Protein AF-A0A133SL65-F1 (afdb_monomer_lite)

Secondary structure (DSSP, 8-state):
------------TTSSTTSSS---------S--------SS-HHHHHHHHHHTT-SS------PPSSEEEEE-TTS-EEEEES-SSS-------HHHHHHHHHHHHHTTSSSEEEEEEEPPGGG--SHHHHHHHHHHHGGGT-EEEEEEE-SSEEEEEEE-HHHHHHHHTSHHHHHHHHTTT-TT--SHHHHHHHHHHHHHSSSS--TTHHHHTT--HHHHHHHHHTTT-S-SEESSSEESS-HHHHHHHHHHHHHHHHHHHHHHHTT--HHHHS--

Foldseek 3Di:
DDDDDDDDDDDDPPPPPPPPDDPDDDDDDDDDDDDDDDDDDDQLVVQVVCLQVCVDQANDEDDDDPAKAWDQDPVRFIFIDGPDPPDPDGPGDGVLNVCLQFVLCQLVVVWFKDKYKAFDHPPPDDCVVVQVVCCVQCVVLQWHWDFLDDDPTITIIMIGRQVVLVVQCPPPVNVVVCVVLPCVPPDGSVSVSNSQSVQSVDRDHRPLNVCSSRVHDPQQSVQCVVCVNPDFPDDASGGHDDDPVVVVVSRVVVVVSSVVSVVCVVVPNGSSNSRHD

Structure (mmCIF, N/CA/C/O backbone):
data_AF-A0A133SL65-F1
#
_entry.id   AF-A0A133SL65-F1
#
loop_
_atom_site.group_PDB
_atom_site.id
_atom_site.type_symbol
_atom_site.label_atom_id
_atom_site.label_alt_id
_atom_site.label_comp_id
_atom_site.label_asym_id
_atom_site.label_entity_id
_atom_site.label_seq_id
_atom_site.pdbx_PDB_ins_code
_atom_site.Cartn_x
_atom_site.Cartn_y
_atom_site.Cartn_z
_atom_site.occupancy
_atom_site.B_iso_or_equiv
_atom_site.auth_seq_id
_atom_site.auth_comp_id
_atom_site.auth_asym_id
_atom_site.auth_atom_id
_atom_site.pdbx_PDB_model_num
ATOM 1 N N . MET A 1 1 ? 50.718 -4.722 -1.594 1.00 29.16 1 MET A N 1
ATOM 2 C CA . MET A 1 1 ? 50.671 -3.453 -0.838 1.00 29.16 1 MET A CA 1
ATOM 3 C C . MET A 1 1 ? 50.690 -2.310 -1.853 1.00 29.16 1 MET A C 1
ATOM 5 O O . MET A 1 1 ? 51.620 -2.263 -2.638 1.00 29.16 1 MET A O 1
ATOM 9 N N . HIS A 1 2 ? 49.626 -1.498 -1.883 1.00 24.92 2 HIS A N 1
ATOM 10 C CA . HIS A 1 2 ? 49.447 -0.199 -2.567 1.00 24.92 2 HIS A CA 1
ATOM 11 C C . HIS A 1 2 ? 49.678 -0.017 -4.092 1.00 24.92 2 HIS A C 1
ATOM 13 O O . HIS A 1 2 ? 50.776 0.235 -4.563 1.00 24.92 2 HIS A O 1
ATOM 19 N N . ILE A 1 3 ? 48.554 -0.070 -4.824 1.00 23.12 3 ILE A N 1
ATOM 20 C CA . ILE A 1 3 ? 47.946 0.934 -5.736 1.00 23.12 3 ILE A CA 1
ATOM 21 C C . ILE A 1 3 ? 48.821 2.112 -6.227 1.00 23.12 3 ILE A C 1
ATOM 23 O O . ILE A 1 3 ? 49.185 2.966 -5.427 1.00 23.12 3 ILE A O 1
ATOM 27 N N . GLN A 1 4 ? 48.918 2.272 -7.557 1.00 25.14 4 GLN A N 1
ATOM 28 C CA . GLN A 1 4 ? 48.548 3.505 -8.285 1.00 25.14 4 GLN A CA 1
ATOM 29 C C . GLN A 1 4 ? 48.280 3.192 -9.771 1.00 25.14 4 GLN A C 1
ATOM 31 O O . GLN A 1 4 ? 49.170 2.764 -10.495 1.00 25.14 4 GLN A O 1
ATOM 36 N N . PHE A 1 5 ? 47.043 3.416 -10.225 1.00 24.22 5 PHE A N 1
ATOM 37 C CA . PHE A 1 5 ? 46.670 3.459 -11.642 1.00 24.22 5 PHE A CA 1
ATOM 38 C C . PHE A 1 5 ? 46.166 4.875 -11.941 1.00 24.22 5 PHE A C 1
ATOM 40 O O . PHE A 1 5 ? 45.130 5.289 -11.425 1.00 24.22 5 PHE A O 1
ATOM 47 N N . GLN A 1 6 ? 46.912 5.622 -12.757 1.00 27.47 6 GLN A N 1
ATOM 48 C CA . GLN A 1 6 ? 46.423 6.822 -13.432 1.00 27.47 6 GLN A CA 1
ATOM 49 C C . GLN A 1 6 ? 45.712 6.396 -14.721 1.00 27.47 6 GLN A C 1
ATOM 51 O O . GLN A 1 6 ? 46.267 5.635 -15.511 1.00 27.47 6 GLN A O 1
ATOM 56 N N . ALA A 1 7 ? 44.500 6.899 -14.952 1.00 29.23 7 ALA A N 1
ATOM 57 C CA . ALA A 1 7 ? 43.800 6.743 -16.221 1.00 29.23 7 ALA A CA 1
ATOM 58 C C . ALA A 1 7 ? 43.414 8.120 -16.777 1.00 29.23 7 ALA A C 1
ATOM 60 O O . ALA A 1 7 ? 42.496 8.774 -16.291 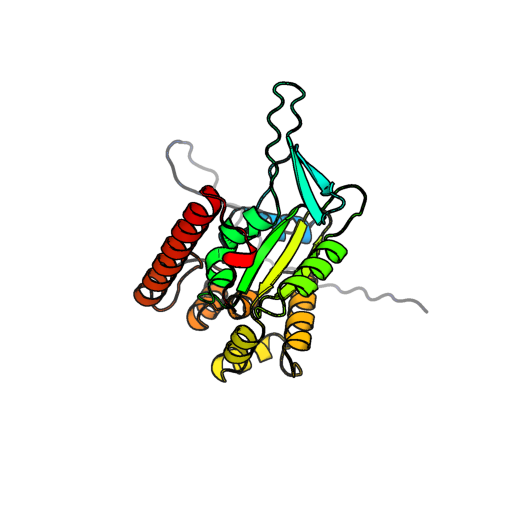1.00 29.23 7 ALA A O 1
ATOM 61 N N . ASN A 1 8 ? 44.132 8.522 -17.826 1.00 27.38 8 ASN A N 1
ATOM 62 C CA . ASN A 1 8 ? 43.742 9.544 -18.794 1.00 27.38 8 ASN A CA 1
ATOM 63 C C . ASN A 1 8 ? 42.551 9.059 -19.641 1.00 27.38 8 ASN A C 1
ATOM 65 O O . ASN A 1 8 ? 42.633 7.975 -20.217 1.00 27.38 8 ASN A O 1
ATOM 69 N N . ARG A 1 9 ? 41.522 9.900 -19.827 1.00 31.31 9 ARG A N 1
ATOM 70 C CA . ARG A 1 9 ? 40.675 9.990 -21.045 1.00 31.31 9 ARG A CA 1
ATOM 71 C C . ARG A 1 9 ? 40.180 11.441 -21.159 1.00 31.31 9 ARG A C 1
ATOM 73 O O . ARG A 1 9 ? 39.409 11.884 -20.322 1.00 31.31 9 ARG A O 1
ATOM 80 N N . VAL A 1 10 ? 40.832 12.284 -21.963 1.00 31.05 10 VAL A N 1
ATOM 81 C CA . VAL A 1 10 ? 40.472 12.654 -23.353 1.00 31.05 10 VAL A CA 1
ATOM 82 C C . VAL A 1 10 ? 39.004 13.085 -23.488 1.00 31.05 10 VAL A C 1
ATOM 84 O O . VAL A 1 10 ? 38.116 12.255 -23.658 1.00 31.05 10 VAL A O 1
ATOM 87 N N . ILE A 1 11 ? 38.781 14.401 -23.430 1.00 35.31 11 ILE A N 1
ATOM 88 C CA . ILE A 1 11 ? 37.536 15.085 -23.806 1.00 35.31 11 ILE A CA 1
ATOM 89 C C . ILE A 1 11 ? 37.695 15.528 -25.266 1.00 35.31 11 ILE A C 1
ATOM 91 O O . ILE A 1 11 ? 38.709 16.131 -25.615 1.00 35.31 11 ILE A O 1
ATOM 95 N N . THR A 1 12 ? 36.735 15.200 -26.131 1.00 36.06 12 THR A N 1
ATOM 96 C CA . THR A 1 12 ? 36.748 15.576 -27.553 1.00 36.06 12 THR A CA 1
ATOM 97 C C . THR A 1 12 ? 36.095 16.950 -27.803 1.00 36.06 12 THR A C 1
ATOM 99 O O . THR A 1 12 ? 35.179 17.330 -27.073 1.00 36.06 12 THR A O 1
ATOM 102 N N . PRO A 1 13 ? 36.498 17.695 -28.857 1.00 32.78 13 PRO A N 1
ATOM 103 C CA . PRO A 1 13 ? 36.181 19.124 -29.045 1.00 32.78 13 PRO A CA 1
ATOM 104 C C . PRO A 1 13 ? 34.757 19.447 -29.543 1.00 32.78 13 PRO A C 1
ATOM 106 O O . PRO A 1 13 ? 34.503 20.544 -30.027 1.00 32.78 13 PRO A O 1
ATOM 109 N N . ALA A 1 14 ? 33.805 18.515 -29.451 1.00 34.38 14 ALA A N 1
ATOM 110 C CA . ALA A 1 14 ? 32.436 18.718 -29.944 1.00 34.38 14 ALA A CA 1
ATOM 111 C C . ALA A 1 14 ? 31.488 19.360 -28.907 1.00 34.38 14 ALA A C 1
ATOM 113 O O . ALA A 1 14 ? 30.325 19.614 -29.213 1.00 34.38 14 ALA A O 1
ATOM 114 N N . ALA A 1 15 ? 31.967 19.627 -27.686 1.00 35.16 15 ALA A N 1
ATOM 115 C CA . ALA A 1 15 ? 31.155 20.153 -26.585 1.00 35.16 15 ALA A CA 1
ATOM 116 C C . ALA A 1 15 ? 31.262 21.680 -26.376 1.00 35.16 15 ALA A C 1
ATOM 118 O O . ALA A 1 15 ? 30.493 22.232 -25.592 1.00 35.16 15 ALA A O 1
ATOM 119 N N . GLU A 1 16 ? 32.160 22.385 -27.076 1.00 33.94 16 GLU A N 1
ATOM 120 C CA . GLU A 1 16 ? 32.382 23.830 -26.860 1.00 33.94 16 GLU A CA 1
ATOM 121 C C . GLU A 1 16 ? 31.556 24.755 -27.773 1.00 33.94 16 GLU A C 1
ATOM 123 O O . GLU A 1 16 ? 31.425 25.945 -27.486 1.00 33.94 16 GLU A O 1
ATOM 128 N N . THR A 1 17 ? 30.913 24.242 -28.826 1.00 31.42 17 THR A N 1
ATOM 129 C CA . THR A 1 17 ? 30.270 25.108 -29.837 1.00 31.42 17 THR A CA 1
ATOM 130 C C . THR A 1 17 ? 28.787 25.416 -29.575 1.00 31.42 17 THR A C 1
ATOM 132 O O . THR A 1 17 ? 28.212 26.244 -30.272 1.00 31.42 17 THR A O 1
ATOM 135 N N . MET A 1 18 ? 28.144 24.836 -28.552 1.00 29.52 18 MET A N 1
ATOM 136 C CA . MET A 1 18 ? 26.721 25.112 -28.249 1.00 29.52 18 MET A CA 1
ATOM 137 C C . MET A 1 18 ? 26.467 26.161 -27.151 1.00 29.52 18 MET A C 1
ATOM 139 O O . MET A 1 18 ? 25.313 26.443 -26.846 1.00 29.52 18 MET A O 1
ATOM 143 N N . ILE A 1 19 ? 27.505 26.778 -26.572 1.00 32.47 19 ILE A N 1
ATOM 144 C CA . ILE A 1 19 ? 27.344 27.721 -25.440 1.00 32.47 19 ILE A CA 1
ATOM 145 C C . ILE A 1 19 ? 27.455 29.208 -25.857 1.00 32.47 19 ILE A C 1
ATOM 147 O O . ILE A 1 19 ? 27.218 30.096 -25.045 1.00 32.47 19 ILE A O 1
ATOM 151 N N . ARG A 1 20 ? 27.738 29.538 -27.127 1.00 29.09 20 ARG A N 1
ATOM 152 C CA . ARG A 1 20 ? 28.043 30.929 -27.545 1.00 29.09 20 ARG A CA 1
ATOM 153 C C . ARG A 1 20 ? 27.012 31.664 -28.409 1.00 29.09 20 ARG A C 1
ATOM 155 O O . ARG A 1 20 ? 27.343 32.699 -28.977 1.00 29.09 20 ARG A O 1
ATOM 162 N N . SER A 1 21 ? 25.756 31.233 -28.469 1.00 30.50 21 SER A N 1
ATOM 163 C CA . SER A 1 21 ? 24.741 31.967 -29.243 1.00 30.50 21 SER A CA 1
ATOM 164 C C . SER A 1 21 ? 23.362 31.977 -28.587 1.00 30.50 21 SER A C 1
ATOM 166 O O . SER A 1 21 ? 22.452 31.308 -29.062 1.00 30.50 21 SER A O 1
ATOM 168 N N . ALA A 1 22 ? 23.201 32.747 -27.507 1.00 26.84 22 ALA A N 1
ATOM 169 C CA . ALA A 1 22 ? 21.897 33.265 -27.075 1.00 26.84 22 ALA A CA 1
ATOM 170 C C . ALA A 1 22 ? 22.063 34.398 -26.043 1.00 26.84 22 ALA A C 1
ATOM 172 O O . ALA A 1 22 ? 21.714 34.264 -24.875 1.00 26.84 22 ALA A O 1
ATOM 173 N N . SER A 1 23 ? 22.610 35.531 -26.478 1.00 28.17 23 SER A N 1
ATOM 174 C CA . SER A 1 23 ? 22.518 36.804 -25.760 1.00 28.17 23 SER A CA 1
ATOM 175 C C . SER A 1 23 ? 21.990 37.864 -26.722 1.00 28.17 23 SER A C 1
ATOM 177 O O . SER A 1 23 ? 22.777 38.543 -27.373 1.00 28.17 23 SER A O 1
ATOM 179 N N . ALA A 1 24 ? 20.666 37.962 -26.853 1.00 26.62 24 ALA A N 1
ATOM 180 C CA . ALA A 1 24 ? 19.968 39.153 -27.334 1.00 26.62 24 ALA A CA 1
ATOM 181 C C . ALA A 1 24 ? 18.453 39.015 -27.097 1.00 26.62 24 ALA A C 1
ATOM 183 O O . ALA A 1 24 ? 17.882 37.967 -27.377 1.00 26.62 24 ALA A O 1
ATOM 184 N N . PHE A 1 25 ? 17.845 40.123 -26.667 1.00 26.61 25 PHE A N 1
ATOM 185 C CA . PHE A 1 25 ? 16.413 40.430 -26.521 1.00 26.61 25 PHE A CA 1
ATOM 186 C C . PHE A 1 25 ? 15.770 40.289 -25.130 1.00 26.61 25 PHE A C 1
ATOM 188 O O . PHE A 1 25 ? 15.305 39.239 -24.695 1.00 26.61 25 PHE A O 1
ATOM 195 N N . HIS A 1 26 ? 15.688 41.455 -24.477 1.00 28.30 26 HIS A N 1
ATOM 196 C CA . HIS A 1 26 ? 14.708 41.815 -23.458 1.00 28.30 26 HIS A CA 1
ATOM 197 C C . HIS A 1 26 ? 13.280 41.779 -24.022 1.00 28.30 26 HIS A C 1
ATOM 199 O O . HIS A 1 26 ? 13.015 42.405 -25.046 1.00 28.30 26 HIS A O 1
ATOM 205 N N . ASN A 1 27 ? 12.373 41.103 -23.313 1.00 26.52 27 ASN A N 1
ATOM 206 C CA . ASN A 1 27 ? 11.078 41.623 -22.845 1.00 26.52 27 ASN A CA 1
ATOM 207 C C . ASN A 1 27 ? 10.310 40.493 -22.131 1.00 26.52 27 ASN A C 1
ATOM 209 O O . ASN A 1 27 ? 10.026 39.451 -22.711 1.00 26.52 27 ASN A O 1
ATOM 213 N N . THR A 1 28 ? 9.973 40.703 -20.861 1.00 27.20 28 THR A N 1
ATOM 214 C CA . THR A 1 28 ? 8.927 39.969 -20.121 1.00 27.20 28 THR A CA 1
ATOM 215 C C . THR A 1 28 ? 7.668 40.858 -20.051 1.00 27.20 28 THR A C 1
ATOM 217 O O . THR A 1 28 ? 7.793 42.048 -20.349 1.00 27.20 28 THR A O 1
ATOM 220 N N . PRO A 1 29 ? 6.470 40.379 -19.638 1.00 36.59 29 PRO A N 1
ATOM 221 C CA . PRO A 1 29 ? 6.147 39.062 -19.077 1.00 36.59 29 PRO A CA 1
ATOM 222 C C . PRO A 1 29 ? 4.876 38.400 -19.661 1.00 36.59 29 PRO A C 1
ATOM 224 O O . PRO A 1 29 ? 3.864 39.046 -19.902 1.00 36.59 29 PRO A O 1
ATOM 227 N N . SER A 1 30 ? 4.857 37.073 -19.771 1.00 23.11 30 SER A N 1
ATOM 228 C CA . SER A 1 30 ? 3.699 36.261 -19.359 1.00 23.11 30 SER A CA 1
ATOM 229 C C . SER A 1 30 ? 4.059 34.779 -19.413 1.00 23.11 30 SER A C 1
ATOM 231 O O . SER A 1 30 ? 4.788 34.334 -20.291 1.00 23.11 30 SER A O 1
ATOM 233 N N . SER A 1 31 ? 3.597 34.066 -18.387 1.00 34.34 31 SER A N 1
ATOM 234 C CA . SER A 1 31 ? 3.417 32.621 -18.260 1.00 34.34 31 SER A CA 1
ATOM 235 C C . SER A 1 31 ? 4.013 31.755 -19.369 1.00 34.34 31 SER A C 1
ATOM 237 O O . SER A 1 31 ? 3.472 31.731 -20.466 1.00 34.34 31 SER A O 1
ATOM 239 N N . THR A 1 32 ? 5.065 31.000 -19.039 1.00 25.92 32 THR A N 1
ATOM 240 C CA . THR A 1 32 ? 5.410 29.632 -19.493 1.00 25.92 32 THR A CA 1
ATOM 241 C C . THR A 1 32 ? 6.923 29.474 -19.367 1.00 25.92 32 THR A C 1
ATOM 243 O O . THR A 1 32 ? 7.658 30.238 -19.982 1.00 25.92 32 THR A O 1
ATOM 246 N N . SER A 1 33 ? 7.372 28.496 -18.572 1.00 23.19 33 SER A N 1
ATOM 247 C CA . SER A 1 33 ? 8.611 27.700 -18.722 1.00 23.19 33 SER A CA 1
ATOM 248 C C . SER A 1 33 ? 9.098 27.244 -17.348 1.00 23.19 33 SER A C 1
ATOM 250 O O . SER A 1 33 ? 9.866 27.921 -16.673 1.00 23.19 33 SER A O 1
ATOM 252 N N . ILE A 1 34 ? 8.632 26.070 -16.924 1.00 25.70 34 ILE A N 1
ATOM 253 C CA . ILE A 1 34 ? 9.265 25.305 -15.849 1.00 25.70 34 ILE A CA 1
ATOM 254 C C . ILE A 1 34 ? 10.537 24.705 -16.457 1.00 25.70 34 ILE A C 1
ATOM 256 O O . ILE A 1 34 ? 10.451 23.794 -17.279 1.00 25.70 34 ILE A O 1
ATOM 260 N N . LEU A 1 35 ? 11.704 25.238 -16.089 1.00 21.09 35 LEU A N 1
ATOM 261 C CA . LEU A 1 35 ? 13.007 24.701 -16.474 1.00 21.09 35 LEU A CA 1
ATOM 262 C C . LEU A 1 35 ? 13.910 24.527 -15.235 1.00 21.09 35 LEU A C 1
ATOM 264 O O . LEU A 1 35 ? 14.178 25.480 -14.514 1.00 21.09 35 LEU A O 1
ATOM 268 N N . PHE A 1 36 ? 14.420 23.297 -15.114 1.00 22.09 36 PHE A N 1
ATOM 269 C CA . PHE A 1 36 ? 15.654 22.821 -14.464 1.00 22.09 36 PHE A CA 1
ATOM 270 C C . PHE A 1 36 ? 15.838 22.740 -12.940 1.00 22.09 36 PHE A C 1
ATOM 272 O O . PHE A 1 36 ? 15.433 23.611 -12.184 1.00 22.09 36 PHE A O 1
ATOM 279 N N . TYR A 1 37 ? 16.618 21.686 -12.613 1.00 20.66 37 TYR A N 1
ATOM 280 C CA . TYR A 1 37 ? 17.504 21.408 -11.464 1.00 20.66 37 TYR A CA 1
ATOM 281 C C . TYR A 1 37 ? 17.058 20.237 -10.543 1.00 20.66 37 TYR A C 1
ATOM 283 O O . TYR A 1 37 ? 15.876 20.083 -10.271 1.00 20.66 37 TYR A O 1
ATOM 291 N N . TYR A 1 38 ? 17.894 19.294 -10.064 1.00 23.52 38 TYR A N 1
ATOM 292 C CA . TYR A 1 38 ? 19.352 19.234 -9.851 1.00 23.52 38 TYR A CA 1
ATOM 293 C C . TYR A 1 38 ? 19.963 17.825 -10.061 1.00 23.52 38 TYR A C 1
ATOM 295 O O . TYR A 1 38 ? 19.305 16.793 -9.908 1.00 23.52 38 TYR A O 1
ATOM 303 N N . THR A 1 39 ? 21.275 17.835 -10.326 1.00 23.00 39 THR A N 1
ATOM 304 C CA . THR A 1 39 ? 22.252 16.736 -10.266 1.00 23.00 39 THR A CA 1
ATOM 305 C C . THR A 1 39 ? 22.942 16.731 -8.887 1.00 23.00 39 THR A C 1
ATOM 307 O O . THR A 1 39 ? 23.439 17.765 -8.468 1.00 23.00 39 THR A O 1
ATOM 310 N N . ILE A 1 40 ? 22.991 15.554 -8.241 1.00 30.31 40 ILE A N 1
ATOM 311 C CA . ILE A 1 40 ? 23.961 15.033 -7.238 1.00 30.31 40 ILE A CA 1
ATOM 312 C C . ILE A 1 40 ? 24.345 15.945 -6.042 1.00 30.31 40 ILE A C 1
ATOM 314 O O . ILE A 1 40 ? 25.292 16.710 -6.135 1.00 30.31 40 ILE A O 1
ATOM 318 N N . PHE A 1 41 ? 23.705 15.743 -4.877 1.00 23.30 41 PHE A N 1
ATOM 319 C CA . PHE A 1 41 ? 24.278 15.257 -3.593 1.00 23.30 41 PHE A CA 1
ATOM 320 C C . PHE A 1 41 ? 23.164 15.243 -2.515 1.00 23.30 41 PHE A C 1
ATOM 322 O O . PHE A 1 41 ? 22.484 16.241 -2.320 1.00 23.30 41 PHE A O 1
ATOM 329 N N . GLY A 1 42 ? 22.967 14.108 -1.820 1.00 30.64 42 GLY A N 1
ATOM 330 C CA . GLY A 1 42 ? 21.937 13.930 -0.768 1.00 30.64 42 GLY A CA 1
ATOM 331 C C . GLY A 1 42 ? 20.712 13.077 -1.161 1.00 30.64 42 GLY A C 1
ATOM 332 O O . GLY A 1 42 ? 19.574 13.428 -0.854 1.00 30.64 42 GLY A O 1
ATOM 333 N N . LYS A 1 43 ? 20.929 11.952 -1.861 1.00 39.81 43 LYS A N 1
ATOM 334 C CA . LYS A 1 43 ? 19.913 11.231 -2.659 1.00 39.81 43 LYS A CA 1
ATOM 335 C C . LYS A 1 43 ? 18.733 10.601 -1.897 1.00 39.81 43 LYS A C 1
ATOM 337 O O . LYS A 1 43 ? 17.675 10.446 -2.499 1.00 39.81 43 LYS A O 1
ATOM 342 N N . SER A 1 44 ? 18.848 10.248 -0.615 1.00 44.09 44 SER A N 1
ATOM 343 C CA . SER A 1 44 ? 17.730 9.617 0.119 1.00 44.09 44 SER A CA 1
ATOM 344 C C . SER A 1 44 ? 16.644 10.618 0.536 1.00 44.09 44 SER A C 1
ATOM 346 O O . SER A 1 44 ? 15.458 10.293 0.498 1.00 44.09 44 SER A O 1
ATOM 348 N N . ARG A 1 45 ? 17.035 11.854 0.872 1.00 40.53 45 ARG A N 1
ATOM 349 C CA . ARG A 1 45 ? 16.139 12.928 1.329 1.00 40.53 45 ARG A CA 1
ATOM 350 C C . ARG A 1 45 ? 15.266 13.466 0.189 1.00 40.53 45 ARG A C 1
ATOM 352 O O . ARG A 1 45 ? 14.048 13.391 0.283 1.00 40.53 45 ARG A O 1
ATOM 359 N N . GLU A 1 46 ? 15.867 13.882 -0.928 1.00 44.59 46 GLU A N 1
ATOM 360 C CA . GLU A 1 46 ? 15.117 14.388 -2.095 1.00 44.59 46 GLU A CA 1
ATOM 361 C C . GLU A 1 46 ? 14.228 13.322 -2.762 1.00 44.59 46 GLU A C 1
ATOM 363 O O . GLU A 1 46 ? 13.161 13.637 -3.288 1.00 44.59 46 GLU A O 1
ATOM 368 N N . ARG A 1 47 ? 14.640 12.044 -2.743 1.00 54.09 47 ARG A N 1
ATOM 369 C CA . ARG A 1 47 ? 13.861 10.918 -3.299 1.00 54.09 47 ARG A CA 1
ATOM 370 C C . ARG A 1 47 ? 12.531 10.739 -2.574 1.00 54.09 47 ARG A C 1
ATOM 372 O O . ARG A 1 47 ? 11.510 10.508 -3.221 1.00 54.09 47 ARG A O 1
ATOM 379 N N . PHE A 1 48 ? 12.553 10.839 -1.248 1.00 47.94 48 PHE A N 1
ATOM 380 C CA . PHE A 1 48 ? 11.353 10.740 -0.423 1.00 47.94 48 PHE A CA 1
ATOM 381 C C . PHE A 1 48 ? 10.523 12.022 -0.457 1.00 47.94 48 PHE A C 1
ATOM 383 O O . PHE A 1 48 ? 9.300 11.931 -0.542 1.00 47.94 48 PHE A O 1
ATOM 390 N N . ASP A 1 49 ? 11.160 13.193 -0.490 1.00 43.91 49 ASP A N 1
ATOM 391 C CA . ASP A 1 49 ? 10.455 14.474 -0.602 1.00 43.91 49 ASP A CA 1
ATOM 392 C C . ASP A 1 49 ? 9.686 14.566 -1.949 1.00 43.91 49 ASP A C 1
ATOM 394 O O . ASP A 1 49 ? 8.503 14.900 -1.955 1.00 43.91 49 ASP A O 1
ATOM 398 N N . LYS A 1 50 ? 10.241 14.067 -3.069 1.00 45.84 50 LYS A N 1
ATOM 399 C CA . LYS A 1 50 ? 9.510 13.928 -4.357 1.00 45.84 50 LYS A CA 1
ATOM 400 C C . LYS A 1 50 ? 8.341 12.931 -4.330 1.00 45.84 50 LYS A C 1
ATOM 402 O O . LYS A 1 50 ? 7.391 13.080 -5.105 1.00 45.84 50 LYS A O 1
ATOM 407 N N . LEU A 1 51 ? 8.395 11.907 -3.469 1.00 46.66 51 LEU A N 1
ATOM 408 C CA . LEU A 1 51 ? 7.265 10.997 -3.214 1.00 46.66 51 LEU A CA 1
ATOM 409 C C . LEU A 1 51 ? 6.073 11.758 -2.639 1.00 46.66 51 LEU A C 1
ATOM 411 O O . LEU A 1 51 ? 4.919 11.505 -2.972 1.00 46.66 51 LEU A O 1
ATOM 415 N N . CYS A 1 52 ? 6.410 12.689 -1.762 1.00 38.00 52 CYS A N 1
ATOM 416 C CA . CYS A 1 52 ? 5.502 13.436 -0.935 1.00 38.00 52 CYS A CA 1
ATOM 417 C C . CYS A 1 52 ? 4.943 14.687 -1.640 1.00 38.00 52 CYS A C 1
ATOM 419 O O . CYS A 1 52 ? 3.800 15.062 -1.408 1.00 38.00 52 CYS A O 1
ATOM 421 N N . GLU A 1 53 ? 5.703 15.272 -2.570 1.00 35.81 53 GLU A N 1
ATOM 422 C CA . GLU A 1 53 ? 5.290 16.392 -3.434 1.00 35.81 53 GLU A CA 1
ATOM 423 C C . GLU A 1 53 ? 4.426 15.956 -4.641 1.00 35.81 53 GLU A C 1
ATOM 425 O O . GLU A 1 53 ? 4.116 16.751 -5.528 1.00 35.81 53 GLU A O 1
ATOM 430 N N . GLY A 1 54 ? 4.020 14.681 -4.718 1.00 36.44 54 GLY A N 1
ATOM 431 C CA . GLY A 1 54 ? 3.111 14.185 -5.761 1.00 36.44 54 GLY A CA 1
ATOM 432 C C . GLY A 1 54 ? 3.738 14.036 -7.156 1.00 36.44 54 GLY A C 1
ATOM 433 O O . GLY A 1 54 ? 3.011 13.883 -8.146 1.00 36.44 54 GLY A O 1
ATOM 434 N N . VAL A 1 55 ? 5.073 14.052 -7.239 1.00 33.19 55 VAL A N 1
ATOM 435 C CA . VAL A 1 55 ? 5.859 13.888 -8.479 1.00 33.19 55 VAL A CA 1
ATOM 436 C C . VAL A 1 55 ? 6.034 12.397 -8.846 1.00 33.19 55 VAL A C 1
ATOM 438 O O . VAL A 1 55 ? 6.348 12.053 -9.988 1.00 33.19 55 VAL A O 1
ATOM 441 N N . HIS A 1 56 ? 5.745 11.487 -7.910 1.00 48.59 56 HIS A N 1
ATOM 442 C CA . HIS A 1 56 ? 5.916 10.033 -8.030 1.00 48.59 56 HIS A CA 1
ATOM 443 C C . HIS A 1 56 ? 4.607 9.291 -8.425 1.00 48.59 56 HIS A C 1
ATOM 445 O O . HIS A 1 56 ? 3.520 9.849 -8.277 1.00 48.59 56 HIS A O 1
ATOM 451 N N . PRO A 1 57 ? 4.642 8.029 -8.914 1.00 41.28 57 PRO A N 1
ATOM 452 C CA . PRO A 1 57 ? 3.466 7.221 -9.293 1.00 41.28 57 PRO A CA 1
ATOM 453 C C . PRO A 1 57 ? 2.471 6.959 -8.157 1.00 41.28 57 PRO A C 1
ATOM 455 O O . PRO A 1 57 ? 1.364 6.491 -8.412 1.00 41.28 57 PRO A O 1
ATOM 458 N N . PHE A 1 58 ? 2.854 7.274 -6.919 1.00 49.25 58 PHE A N 1
ATOM 459 C CA . PHE A 1 58 ? 2.033 7.180 -5.719 1.00 49.25 58 PHE A CA 1
ATOM 460 C C . PHE A 1 58 ? 1.715 8.605 -5.277 1.00 49.25 58 PHE A C 1
ATOM 462 O O . PHE A 1 58 ? 2.562 9.268 -4.690 1.00 49.25 58 PHE A O 1
ATOM 469 N N . ARG A 1 59 ? 0.523 9.115 -5.603 1.00 43.06 59 ARG A N 1
ATOM 470 C CA . ARG A 1 59 ? 0.180 10.521 -5.317 1.00 43.06 59 ARG A CA 1
ATOM 471 C C . ARG A 1 59 ? -0.360 10.770 -3.905 1.00 43.06 59 ARG A C 1
ATOM 473 O O . ARG A 1 59 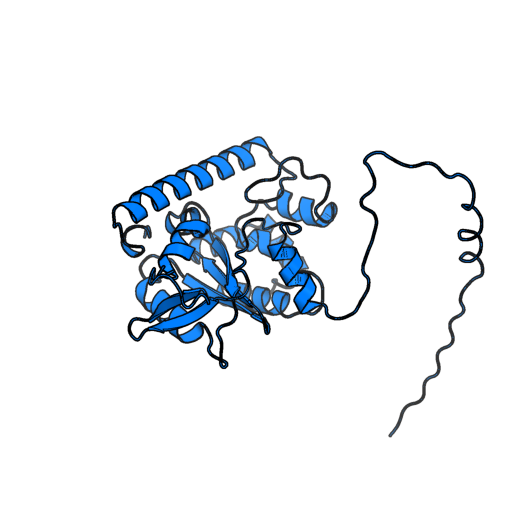? -0.521 11.919 -3.522 1.00 43.06 59 ARG A O 1
ATOM 480 N N . LYS A 1 60 ? -0.645 9.717 -3.132 1.00 41.00 60 LYS A N 1
ATOM 481 C CA . LYS A 1 60 ? -1.200 9.802 -1.769 1.00 41.00 60 LYS A CA 1
ATOM 482 C C . LYS A 1 60 ? -0.187 9.320 -0.738 1.00 41.00 60 LYS A C 1
ATOM 484 O O . LYS A 1 60 ? -0.360 8.281 -0.107 1.00 41.00 60 LYS A O 1
ATOM 489 N N . VAL A 1 61 ? 0.892 10.075 -0.597 1.00 39.12 61 VAL A N 1
ATOM 490 C CA . VAL A 1 61 ? 1.918 9.852 0.420 1.00 39.12 61 VAL A CA 1
ATOM 491 C C . VAL A 1 61 ? 1.725 10.905 1.500 1.00 39.12 61 VAL A C 1
ATOM 493 O O . VAL A 1 61 ? 1.645 12.089 1.190 1.00 39.12 61 VAL A O 1
ATOM 496 N N . TYR A 1 62 ? 1.598 10.473 2.755 1.00 42.09 62 TYR A N 1
ATOM 497 C CA . TYR A 1 62 ? 1.425 11.397 3.871 1.00 42.09 62 TYR A CA 1
ATOM 498 C C . TYR A 1 62 ? 2.648 12.301 4.041 1.00 42.09 62 TYR A C 1
ATOM 500 O O . TYR A 1 62 ? 3.795 11.852 4.008 1.00 42.09 62 TYR A O 1
ATOM 508 N N . LEU A 1 63 ? 2.369 13.574 4.307 1.00 37.06 63 LEU A N 1
ATOM 509 C CA . LEU A 1 63 ? 3.307 14.510 4.898 1.00 37.06 63 LEU A CA 1
ATOM 510 C C . LEU A 1 63 ? 2.678 15.082 6.155 1.00 37.06 63 LEU A C 1
ATOM 512 O O . LEU A 1 63 ? 1.618 15.696 6.093 1.00 37.06 63 LEU A O 1
ATOM 516 N N . PHE A 1 64 ? 3.354 14.906 7.283 1.00 42.31 64 PHE A N 1
ATOM 517 C CA . PHE A 1 64 ? 3.116 15.753 8.442 1.00 42.31 64 PHE A CA 1
ATOM 518 C C . PHE A 1 64 ? 3.916 17.046 8.239 1.00 42.31 64 PHE A C 1
ATOM 520 O O . PHE A 1 64 ? 5.106 16.994 7.908 1.00 42.31 64 PHE A O 1
ATOM 527 N N . GLU A 1 65 ? 3.252 18.193 8.383 1.00 35.12 65 GLU A N 1
ATOM 528 C CA . GLU A 1 65 ? 3.904 19.506 8.445 1.00 35.12 65 GLU A CA 1
ATOM 529 C C . GLU A 1 65 ? 4.833 19.594 9.671 1.00 35.12 65 GLU A C 1
ATOM 531 O O . GLU A 1 65 ? 4.697 18.834 10.629 1.00 35.12 65 GLU A O 1
ATOM 536 N N . ASN A 1 66 ? 5.790 20.525 9.661 1.00 35.56 66 ASN A N 1
ATOM 537 C CA . ASN A 1 66 ? 6.707 20.713 10.791 1.00 35.56 66 ASN A CA 1
ATOM 538 C C . ASN A 1 66 ? 5.981 21.343 12.000 1.00 35.56 66 ASN A C 1
ATOM 540 O O . ASN A 1 66 ? 5.137 22.219 11.817 1.00 35.56 66 ASN A O 1
ATOM 544 N N . GLY A 1 67 ? 6.360 20.965 13.228 1.00 38.12 67 GLY A N 1
ATOM 545 C CA . GLY A 1 67 ? 5.821 21.563 14.463 1.00 38.12 67 GLY A CA 1
ATOM 546 C C . GLY A 1 67 ? 4.748 20.738 15.188 1.00 38.12 67 GLY A C 1
ATOM 547 O O . GLY A 1 67 ? 3.869 21.321 15.829 1.00 38.12 67 GLY A O 1
ATOM 548 N N . TYR A 1 68 ? 4.822 19.404 15.094 1.00 44.66 68 TYR A N 1
ATOM 549 C CA . TYR A 1 68 ? 4.007 18.472 15.878 1.00 44.66 68 TYR A CA 1
ATOM 550 C C . TYR A 1 68 ? 4.906 17.541 16.702 1.00 44.66 68 TYR A C 1
ATOM 552 O O . TYR A 1 68 ? 5.796 16.927 16.121 1.00 44.66 68 TYR A O 1
ATOM 560 N N . HIS A 1 69 ? 4.652 17.397 18.007 1.00 42.84 69 HIS A N 1
ATOM 561 C CA . HIS A 1 69 ? 5.266 16.339 18.821 1.00 42.84 69 HIS A CA 1
ATOM 562 C C . HIS A 1 69 ? 4.410 15.079 18.738 1.00 42.84 69 HIS A C 1
ATOM 564 O O . HIS A 1 69 ? 3.198 15.166 18.945 1.00 42.84 69 HIS A O 1
ATOM 570 N N . LEU A 1 70 ? 5.025 13.931 18.448 1.00 49.03 70 LEU A N 1
ATOM 571 C CA . LEU A 1 70 ? 4.375 12.619 18.433 1.00 49.03 70 LEU A CA 1
ATOM 572 C C . LEU A 1 70 ? 4.784 11.839 19.682 1.00 49.03 70 LEU A C 1
ATOM 574 O O . LEU A 1 70 ? 5.970 11.772 19.991 1.00 49.03 70 LEU A O 1
ATOM 578 N N . TYR A 1 71 ? 3.835 11.185 20.347 1.00 43.75 71 TYR A N 1
ATOM 579 C CA . TYR A 1 71 ? 4.148 10.170 21.355 1.00 43.75 71 TYR A CA 1
ATOM 580 C C . TYR A 1 71 ? 3.224 8.966 21.199 1.00 43.75 71 TYR A C 1
ATOM 582 O O . TYR A 1 71 ? 2.125 9.083 20.665 1.00 43.75 71 TYR A O 1
ATOM 590 N N . ILE A 1 72 ? 3.687 7.796 21.627 1.00 44.88 72 ILE A N 1
ATOM 591 C CA . ILE A 1 72 ? 2.883 6.574 21.664 1.00 44.88 72 ILE A CA 1
ATOM 592 C C . ILE A 1 72 ? 2.466 6.370 23.117 1.00 44.88 72 ILE A C 1
ATOM 594 O O . ILE A 1 72 ? 3.322 6.357 23.998 1.00 44.88 72 ILE A O 1
ATOM 598 N N . ASP A 1 73 ? 1.166 6.278 23.383 1.00 41.75 73 ASP A N 1
ATOM 599 C CA . ASP A 1 73 ? 0.681 6.014 24.735 1.00 41.75 73 ASP A CA 1
ATOM 600 C C . ASP A 1 73 ? 0.843 4.534 25.127 1.00 41.75 73 ASP A C 1
ATOM 602 O O . ASP A 1 73 ? 1.142 3.660 24.311 1.00 41.75 73 ASP A O 1
ATOM 606 N N . ASN A 1 74 ? 0.577 4.225 26.396 1.00 38.44 74 ASN A N 1
ATOM 607 C CA . ASN A 1 74 ? 0.671 2.861 26.934 1.00 38.44 74 ASN A CA 1
ATOM 608 C C . ASN A 1 74 ? -0.383 1.889 26.355 1.00 38.44 74 ASN A C 1
ATOM 610 O O . ASN A 1 74 ? -0.422 0.721 26.737 1.00 38.44 74 ASN A O 1
ATOM 614 N N . ARG A 1 75 ? -1.273 2.363 25.473 1.00 37.00 75 ARG A N 1
ATOM 615 C CA . ARG A 1 75 ? -2.238 1.572 24.692 1.00 37.00 75 ARG A CA 1
ATOM 616 C C . ARG A 1 75 ? -1.831 1.483 23.218 1.00 37.00 75 ARG A C 1
ATOM 618 O O . ARG A 1 75 ? -2.656 1.108 22.378 1.00 37.00 75 ARG A O 1
ATOM 625 N N . PHE A 1 76 ? -0.582 1.828 22.908 1.00 35.28 76 PHE A N 1
ATOM 626 C CA . PHE A 1 76 ? -0.029 1.862 21.560 1.00 35.28 76 PHE A CA 1
ATOM 627 C C . PHE A 1 76 ? -0.835 2.754 20.609 1.00 35.28 76 PHE A C 1
ATOM 629 O O . PHE A 1 76 ? -0.973 2.472 19.420 1.00 35.28 76 PHE A O 1
ATOM 636 N N . GLN A 1 77 ? -1.402 3.837 21.132 1.00 38.69 77 GLN A N 1
ATOM 637 C CA . GLN A 1 77 ? -2.037 4.872 20.331 1.00 38.69 77 GLN A CA 1
ATOM 638 C C . GLN A 1 77 ? -1.000 5.946 20.035 1.00 38.69 77 GLN A C 1
ATOM 640 O O . GLN A 1 77 ? -0.331 6.426 20.945 1.00 38.69 77 GLN A O 1
ATOM 645 N N . ILE A 1 78 ? -0.867 6.337 18.769 1.00 44.59 78 ILE A N 1
ATOM 646 C CA . ILE A 1 78 ? -0.067 7.511 18.417 1.00 44.59 78 ILE A CA 1
ATOM 647 C C . ILE A 1 78 ? -0.908 8.741 18.751 1.00 44.59 78 ILE A C 1
ATOM 649 O O . ILE A 1 78 ? -1.951 8.960 18.141 1.00 44.59 78 ILE A O 1
ATOM 653 N N . HIS A 1 79 ? -0.447 9.524 19.713 1.00 45.66 79 HIS A N 1
ATOM 654 C CA . HIS A 1 79 ? -0.966 10.844 20.037 1.00 45.66 79 HIS A CA 1
ATOM 655 C C . HIS A 1 79 ? -0.086 11.900 19.362 1.00 45.66 79 HIS A C 1
ATOM 657 O O . HIS A 1 79 ? 1.097 11.658 19.094 1.00 45.66 79 HIS A O 1
ATOM 663 N N . TYR A 1 80 ? -0.621 13.099 19.103 1.00 55.69 80 TYR A N 1
ATOM 664 C CA . TYR A 1 80 ? 0.229 14.224 18.690 1.00 55.69 80 TYR A CA 1
ATOM 665 C C . TYR A 1 80 ? -0.239 15.601 19.185 1.00 55.69 80 TYR A C 1
ATOM 667 O O . TYR A 1 80 ? -1.405 15.809 19.521 1.00 55.69 80 TYR A O 1
ATOM 675 N N . THR A 1 81 ? 0.692 16.559 19.255 1.00 42.00 81 THR A N 1
ATOM 676 C CA . THR A 1 81 ? 0.425 17.934 19.709 1.00 42.00 81 THR A CA 1
ATOM 677 C C . THR A 1 81 ? 1.027 18.963 18.762 1.00 42.00 81 THR A C 1
ATOM 679 O O . THR A 1 81 ? 2.226 18.949 18.500 1.00 42.00 81 THR A O 1
ATOM 682 N N . LYS A 1 82 ? 0.202 19.884 18.246 1.00 40.00 82 LYS A N 1
ATOM 683 C CA . LYS A 1 82 ? 0.689 21.069 17.527 1.00 40.00 82 LYS A CA 1
ATOM 684 C C . LYS A 1 82 ? 1.352 22.001 18.535 1.00 40.00 82 LYS A C 1
ATOM 686 O O . LYS A 1 82 ? 0.726 22.363 19.531 1.00 40.00 82 LYS A O 1
ATOM 691 N N . GLY A 1 83 ? 2.578 22.436 18.263 1.00 41.94 83 GLY A N 1
ATOM 692 C CA . GLY A 1 83 ? 3.250 23.465 19.051 1.00 41.94 83 GLY A CA 1
ATOM 693 C C . GLY A 1 83 ? 2.543 24.818 18.930 1.00 41.94 83 GLY A C 1
ATOM 694 O O . GLY A 1 83 ? 2.964 25.675 18.166 1.00 41.94 83 GLY A O 1
ATOM 695 N N . ASN A 1 84 ? 1.457 25.021 19.675 1.00 37.09 84 ASN A N 1
ATOM 696 C CA . ASN A 1 84 ? 0.951 26.337 20.042 1.00 37.09 84 ASN A CA 1
ATOM 697 C C . ASN A 1 84 ? 0.428 26.249 21.477 1.00 37.09 84 ASN A C 1
ATOM 699 O O . ASN A 1 84 ? -0.620 25.664 21.731 1.00 37.09 84 ASN A O 1
ATOM 703 N N . LYS A 1 85 ? 1.149 26.867 22.421 1.00 37.69 85 LYS A N 1
ATOM 704 C CA . LYS A 1 85 ? 0.791 26.975 23.852 1.00 37.69 85 LYS A CA 1
ATOM 705 C C . LYS A 1 85 ? -0.510 27.763 24.125 1.00 37.69 85 LYS A C 1
ATOM 707 O O . LYS A 1 85 ? -0.740 28.204 25.245 1.00 37.69 85 LYS A O 1
ATOM 712 N N . ALA A 1 86 ? -1.372 27.965 23.133 1.00 36.25 86 ALA A N 1
ATOM 713 C CA . ALA A 1 86 ? -2.601 28.727 23.263 1.00 36.25 86 ALA A CA 1
ATOM 714 C C . ALA A 1 86 ? -3.736 27.992 22.545 1.00 36.25 86 ALA A C 1
ATOM 716 O O . ALA A 1 86 ? -3.710 27.860 21.325 1.00 36.25 86 ALA A O 1
ATOM 717 N N . LYS A 1 87 ? -4.754 27.608 23.325 1.00 33.88 87 LYS A N 1
ATOM 718 C CA . LYS A 1 87 ? -5.968 26.846 22.972 1.00 33.88 87 LYS A CA 1
ATOM 719 C C . LYS A 1 87 ? -5.777 25.332 23.078 1.00 33.88 87 LYS A C 1
ATOM 721 O O . LYS A 1 87 ? -5.346 24.678 22.138 1.00 33.88 87 LYS A O 1
ATOM 726 N N . GLY A 1 88 ? -6.143 24.795 24.245 1.00 32.12 88 GLY A N 1
ATOM 727 C CA . GLY A 1 88 ? -6.211 23.366 24.561 1.00 32.12 88 GLY A CA 1
ATOM 728 C C . GLY A 1 88 ? -7.251 22.605 23.736 1.00 32.12 88 GLY A C 1
ATOM 729 O O . GLY A 1 88 ? -8.237 22.116 24.273 1.00 32.12 88 GLY A O 1
ATOM 730 N N . GLY A 1 89 ? -7.024 22.513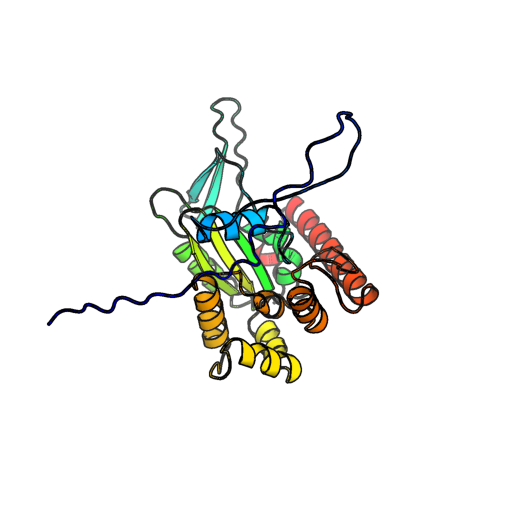 22.429 1.00 30.48 89 GLY A N 1
ATOM 731 C CA . GLY A 1 89 ? -7.619 21.512 21.558 1.00 30.48 89 GLY A CA 1
ATOM 732 C C . GLY A 1 89 ? -6.570 20.443 21.283 1.00 30.48 89 GLY A C 1
ATOM 733 O O . GLY A 1 89 ? -5.701 20.638 20.437 1.00 30.48 89 GLY A O 1
ATOM 734 N N . HIS A 1 90 ? -6.625 19.339 22.025 1.00 34.28 90 HIS A N 1
ATOM 735 C CA . HIS A 1 90 ? -5.909 18.118 21.666 1.00 34.28 90 HIS A CA 1
ATOM 736 C C . HIS A 1 90 ? -6.630 17.510 20.459 1.00 34.28 90 HIS A C 1
ATOM 738 O O . HIS A 1 90 ? -7.767 17.063 20.586 1.00 34.28 90 HIS A O 1
ATOM 744 N N . THR A 1 91 ? -6.004 17.510 19.285 1.00 37.16 91 THR A N 1
ATOM 745 C CA . THR A 1 91 ? -6.449 16.658 18.179 1.00 37.16 91 THR A CA 1
ATOM 746 C C . THR A 1 91 ? -5.597 15.405 18.233 1.00 37.16 91 THR A C 1
ATOM 748 O O . THR A 1 91 ? -4.421 15.449 17.898 1.00 37.16 91 THR A O 1
ATOM 751 N N . ASP A 1 92 ? -6.165 14.311 18.716 1.00 38.81 92 ASP A N 1
ATOM 752 C CA . ASP A 1 92 ? -5.469 13.039 18.869 1.00 38.81 92 ASP A CA 1
ATOM 753 C C . ASP A 1 92 ? -5.512 12.289 17.524 1.00 38.81 92 ASP A C 1
ATOM 755 O O . ASP A 1 92 ? -6.571 11.821 17.101 1.00 38.81 92 ASP A O 1
ATOM 759 N N . MET A 1 93 ? -4.407 12.258 16.767 1.00 48.44 93 MET A N 1
ATOM 760 C CA . MET A 1 93 ? -4.351 11.551 15.478 1.00 48.44 93 MET A CA 1
ATOM 761 C C . MET A 1 93 ? -3.827 10.126 15.671 1.00 48.44 93 MET A C 1
ATOM 763 O O . MET A 1 93 ? -2.657 9.837 15.436 1.00 48.44 93 MET A O 1
ATOM 767 N N . ASN A 1 94 ? -4.741 9.232 16.032 1.00 69.56 94 ASN A N 1
ATOM 768 C CA . ASN A 1 94 ? -4.531 7.789 16.104 1.00 69.56 94 ASN A CA 1
ATOM 769 C C . ASN A 1 94 ? -4.141 7.210 14.716 1.00 69.56 94 ASN A C 1
ATOM 771 O O . ASN A 1 94 ? -4.722 7.596 13.693 1.00 69.56 94 ASN A O 1
ATOM 775 N N . LEU A 1 95 ? -3.189 6.262 14.663 1.00 77.75 95 LEU A N 1
ATOM 776 C CA . LEU A 1 95 ? -2.831 5.505 13.448 1.00 77.75 95 LEU A CA 1
ATOM 777 C C . LEU A 1 95 ? -4.071 4.898 12.765 1.00 77.75 95 LEU A C 1
ATOM 779 O O . LEU A 1 95 ? -4.116 4.832 11.537 1.00 77.75 95 LEU A O 1
ATOM 783 N N . ASP A 1 96 ? -5.111 4.554 13.526 1.00 85.25 96 ASP A N 1
ATOM 784 C CA . ASP A 1 96 ? -6.416 4.144 13.006 1.00 85.25 96 ASP A CA 1
ATOM 785 C C . ASP A 1 96 ? -6.998 5.160 12.015 1.00 85.25 96 ASP A C 1
ATOM 787 O O . ASP A 1 96 ? -7.435 4.781 10.930 1.00 85.25 96 ASP A O 1
ATOM 791 N N . CYS A 1 97 ? -6.956 6.457 12.333 1.00 80.81 97 CYS A N 1
ATOM 792 C CA . CYS A 1 97 ? -7.456 7.513 11.451 1.00 80.81 97 CYS A CA 1
ATOM 793 C C . CYS A 1 97 ? -6.635 7.585 10.155 1.00 80.81 97 CYS A C 1
ATOM 795 O O . CYS A 1 97 ? -7.190 7.674 9.056 1.00 80.81 97 CYS A O 1
ATOM 797 N N . VAL A 1 98 ? -5.307 7.467 10.261 1.00 83.06 98 VAL A N 1
ATOM 798 C CA . VAL A 1 98 ? -4.393 7.431 9.107 1.00 83.06 98 VAL A CA 1
ATOM 799 C C . VAL A 1 98 ? -4.710 6.237 8.200 1.00 83.06 98 VAL A C 1
ATOM 801 O O . VAL A 1 98 ? -4.814 6.397 6.976 1.00 83.06 98 VAL A O 1
ATOM 804 N N . LEU A 1 99 ? -4.905 5.055 8.794 1.00 89.00 99 LEU A N 1
ATOM 805 C CA . LEU A 1 99 ? -5.254 3.819 8.095 1.00 89.00 99 LEU A CA 1
ATOM 806 C C . LEU A 1 99 ? -6.628 3.905 7.441 1.00 89.00 99 LEU A C 1
ATOM 808 O O . LEU A 1 99 ? -6.767 3.544 6.275 1.00 89.00 99 LEU A O 1
ATOM 812 N N . ILE A 1 100 ? -7.634 4.421 8.137 1.00 88.12 100 ILE A N 1
ATOM 813 C CA . ILE A 1 100 ? -8.967 4.612 7.569 1.00 88.12 100 ILE A CA 1
ATOM 814 C C . ILE A 1 100 ? -8.870 5.588 6.398 1.00 88.12 100 ILE A C 1
ATOM 816 O O . ILE A 1 100 ? -9.285 5.269 5.287 1.00 88.12 100 ILE A O 1
ATOM 820 N N . ASN A 1 101 ? -8.224 6.735 6.569 1.00 79.88 101 ASN A N 1
ATOM 821 C CA . ASN A 1 101 ? -8.203 7.752 5.527 1.00 79.88 101 ASN A CA 1
ATOM 822 C C . ASN A 1 101 ? -7.458 7.308 4.249 1.00 79.88 101 ASN A C 1
ATOM 824 O O . ASN A 1 101 ? -7.979 7.445 3.141 1.00 79.88 101 ASN A O 1
ATOM 828 N N . HIS A 1 102 ? -6.255 6.734 4.345 1.00 82.50 102 HIS A N 1
ATOM 829 C CA . HIS A 1 102 ? -5.527 6.301 3.139 1.00 82.50 102 HIS A CA 1
ATOM 830 C C . HIS A 1 102 ? -5.822 4.851 2.736 1.00 82.50 102 HIS A C 1
ATOM 832 O O . HIS A 1 102 ? -6.089 4.605 1.552 1.00 82.50 102 HIS A O 1
ATOM 838 N N . CYS A 1 103 ? -5.813 3.916 3.691 1.00 92.12 103 CYS A N 1
ATOM 839 C CA . CYS A 1 103 ? -5.845 2.470 3.450 1.00 92.12 103 CYS A CA 1
ATOM 840 C C . CYS A 1 103 ? -7.253 1.869 3.356 1.00 92.12 103 CYS A C 1
ATOM 842 O O . CYS A 1 103 ? -7.332 0.663 3.139 1.00 92.12 103 CYS A O 1
ATOM 844 N N . SER A 1 104 ? -8.342 2.650 3.448 1.00 92.25 104 SER A N 1
ATOM 845 C CA . SER A 1 104 ? -9.732 2.156 3.318 1.00 92.25 104 SER A CA 1
ATOM 846 C C . SER A 1 104 ? -9.935 1.093 2.228 1.00 92.25 104 SER A C 1
ATOM 848 O O . SER A 1 104 ? -10.456 0.026 2.543 1.00 92.25 104 SER A O 1
ATOM 850 N N . PRO A 1 105 ? -9.458 1.276 0.976 1.00 94.38 105 PRO A N 1
ATOM 851 C CA . PRO A 1 105 ? -9.601 0.237 -0.045 1.00 94.38 105 PRO A CA 1
ATOM 852 C C . PRO A 1 105 ? -8.914 -1.091 0.311 1.00 94.38 105 PRO A C 1
ATOM 854 O O . PRO A 1 105 ? -9.394 -2.151 -0.076 1.00 94.38 105 PRO A O 1
ATOM 857 N N . THR A 1 106 ? -7.798 -1.060 1.041 1.00 97.00 106 THR A N 1
ATOM 858 C CA . THR A 1 106 ? -7.110 -2.263 1.535 1.00 97.00 106 THR A CA 1
ATOM 859 C C . THR A 1 106 ? -7.839 -2.886 2.720 1.00 97.00 106 THR A C 1
ATOM 861 O O . THR A 1 106 ? -8.023 -4.106 2.741 1.00 97.00 106 THR A O 1
ATOM 864 N N . LEU A 1 107 ? -8.323 -2.066 3.659 1.00 96.50 107 LEU A N 1
ATOM 865 C CA . LEU A 1 107 ? -9.150 -2.521 4.783 1.00 96.50 107 LEU A CA 1
ATOM 866 C C . LEU A 1 107 ? -10.414 -3.236 4.273 1.00 96.50 107 LEU A C 1
ATOM 868 O O . LEU A 1 107 ? -10.731 -4.327 4.740 1.00 96.50 107 LEU A O 1
ATOM 872 N N . ALA A 1 108 ? -11.034 -2.701 3.219 1.00 96.00 108 ALA A N 1
ATOM 873 C CA . ALA A 1 108 ? -12.205 -3.259 2.544 1.00 96.00 108 ALA A CA 1
ATOM 874 C C . ALA A 1 108 ? -11.924 -4.467 1.631 1.00 96.00 108 ALA A C 1
ATOM 876 O O . ALA A 1 108 ? -12.853 -5.006 1.034 1.00 96.00 108 ALA A O 1
ATOM 877 N N . GLY A 1 109 ? -10.658 -4.852 1.433 1.00 95.19 109 GLY A N 1
ATOM 878 C CA . GLY A 1 109 ? -10.284 -5.929 0.505 1.00 95.19 109 GLY A CA 1
ATOM 879 C C . GLY A 1 109 ? -10.424 -5.581 -0.987 1.00 95.19 109 GLY A C 1
ATOM 880 O O . GLY A 1 109 ? -10.266 -6.452 -1.837 1.00 95.19 109 GLY A O 1
ATOM 881 N N . LEU A 1 110 ? -10.677 -4.313 -1.333 1.00 94.50 110 LEU A N 1
ATOM 882 C CA . LEU A 1 110 ? -10.766 -3.819 -2.717 1.00 94.50 110 LEU A CA 1
ATOM 883 C C . LEU A 1 110 ? -9.393 -3.577 -3.362 1.00 94.50 110 LEU A C 1
ATOM 885 O O . LEU A 1 110 ? -9.275 -3.535 -4.589 1.00 94.50 110 LEU A O 1
ATOM 889 N N . LYS A 1 111 ? -8.367 -3.355 -2.538 1.00 94.00 111 LYS A N 1
ATOM 890 C CA . LYS A 1 111 ? -6.979 -3.133 -2.948 1.00 94.00 111 LYS A CA 1
ATOM 891 C C . LYS A 1 111 ? -6.071 -4.090 -2.191 1.00 94.00 111 LYS A C 1
ATOM 893 O O . LYS A 1 111 ? -6.177 -4.207 -0.975 1.00 94.00 111 LYS A O 1
ATOM 898 N N . GLN A 1 112 ? -5.137 -4.733 -2.884 1.00 96.38 112 GLN A N 1
ATOM 899 C CA . GLN A 1 112 ? -4.246 -5.713 -2.254 1.00 96.38 112 GLN A CA 1
ATOM 900 C C . GLN A 1 112 ? -3.314 -5.106 -1.195 1.00 96.38 112 GLN A C 1
ATOM 902 O O . GLN A 1 112 ? -2.969 -5.790 -0.233 1.00 96.38 112 GLN A O 1
ATOM 907 N N . ALA A 1 113 ? -2.924 -3.835 -1.355 1.00 97.06 113 ALA A N 1
ATOM 908 C CA . ALA A 1 113 ? -2.046 -3.154 -0.415 1.00 97.06 113 ALA A CA 1
ATOM 909 C C . ALA A 1 113 ? -2.082 -1.624 -0.518 1.00 97.06 113 ALA A C 1
ATOM 911 O O . ALA A 1 113 ? -2.519 -1.051 -1.516 1.00 97.06 113 ALA A O 1
ATOM 912 N N . SER A 1 114 ? -1.564 -0.960 0.507 1.00 92.75 114 SER A N 1
ATOM 913 C CA . SER A 1 114 ? -1.353 0.481 0.591 1.00 92.75 114 SER A CA 1
ATOM 914 C C . SER A 1 114 ? 0.035 0.772 1.160 1.00 92.75 114 SER A C 1
ATOM 916 O O . SER A 1 114 ? 0.577 -0.010 1.937 1.00 92.75 114 SER A O 1
ATOM 918 N N . LEU A 1 115 ? 0.614 1.900 0.753 1.00 89.25 115 LEU A N 1
ATOM 919 C CA . LEU A 1 115 ? 1.936 2.339 1.181 1.00 89.25 115 LEU A CA 1
ATOM 920 C C . LEU A 1 115 ? 1.798 3.698 1.858 1.00 89.25 115 LEU A C 1
ATOM 922 O O . LEU A 1 115 ? 1.316 4.651 1.244 1.00 89.25 115 LEU A O 1
ATOM 926 N N . LEU A 1 116 ? 2.195 3.770 3.121 1.00 85.69 116 LEU A N 1
ATOM 927 C CA . LEU A 1 116 ? 2.137 4.968 3.943 1.00 85.69 116 LEU A CA 1
ATOM 928 C C . LEU A 1 116 ? 3.549 5.462 4.232 1.00 85.69 116 LEU A C 1
ATOM 930 O O . LEU A 1 116 ? 4.443 4.678 4.532 1.00 85.69 116 LEU A O 1
ATOM 934 N N . CYS A 1 117 ? 3.733 6.775 4.175 1.00 79.50 117 CYS A N 1
ATOM 935 C CA . CYS A 1 117 ? 4.954 7.429 4.620 1.00 79.50 117 CYS A CA 1
ATOM 936 C C . CYS A 1 117 ? 4.642 8.137 5.931 1.00 79.50 117 CYS A C 1
ATOM 938 O O . CYS A 1 117 ? 3.940 9.146 5.956 1.00 79.50 117 CYS A O 1
ATOM 940 N N . LEU A 1 118 ? 5.104 7.548 7.021 1.00 79.88 118 LEU A N 1
ATOM 941 C CA . LEU A 1 118 ? 4.956 8.075 8.365 1.00 79.88 118 LEU A CA 1
ATOM 942 C C . LEU A 1 118 ? 6.153 8.981 8.687 1.00 79.88 118 LEU A C 1
ATOM 944 O O . LEU A 1 118 ? 7.241 8.780 8.135 1.00 79.88 118 LEU A O 1
ATOM 948 N N . PRO A 1 119 ? 5.989 9.997 9.546 1.00 75.25 119 PRO A N 1
ATOM 949 C CA . PRO A 1 119 ? 7.106 10.786 10.041 1.00 75.25 119 PRO A CA 1
ATOM 950 C C . PRO A 1 119 ? 8.027 9.893 10.879 1.00 75.25 119 PRO A C 1
ATOM 952 O O . PRO A 1 119 ? 7.616 8.849 11.369 1.00 75.25 119 PRO A O 1
ATOM 955 N N . ARG A 1 120 ? 9.296 10.267 11.031 1.00 74.62 120 ARG A N 1
ATOM 956 C CA . ARG A 1 120 ? 10.151 9.609 12.024 1.00 74.62 120 ARG A CA 1
ATOM 957 C C . ARG A 1 120 ? 9.679 10.031 13.420 1.00 74.62 120 ARG A C 1
ATOM 959 O O . ARG A 1 120 ? 9.334 11.196 13.603 1.00 74.62 120 ARG A O 1
ATOM 966 N N . LEU A 1 121 ? 9.658 9.096 14.366 1.00 73.75 121 LEU A N 1
ATOM 967 C CA . LEU A 1 121 ? 9.417 9.414 15.774 1.00 73.75 121 LEU A CA 1
ATOM 968 C C . LEU A 1 121 ? 10.650 10.109 16.371 1.00 73.75 121 LEU A C 1
ATOM 970 O O . LEU A 1 121 ? 11.777 9.873 15.926 1.00 73.75 121 LEU A O 1
ATOM 974 N N . GLU A 1 122 ? 10.428 10.984 17.349 1.00 70.69 122 GLU A N 1
ATOM 975 C CA . GLU A 1 122 ? 11.505 11.663 18.077 1.00 70.69 122 GLU A CA 1
ATOM 976 C C . GLU A 1 122 ? 12.307 10.653 18.929 1.00 70.69 122 GLU A C 1
ATOM 978 O O . GLU A 1 122 ? 11.900 9.504 19.116 1.00 70.69 122 GLU A O 1
ATOM 983 N N . ASP A 1 123 ? 13.496 11.059 19.382 1.00 69.62 123 ASP A N 1
ATOM 984 C CA . ASP A 1 123 ? 14.301 10.344 20.389 1.00 69.62 123 ASP A CA 1
ATOM 985 C C . ASP A 1 123 ? 14.697 8.891 20.064 1.00 69.62 123 ASP A C 1
ATOM 987 O O . ASP A 1 123 ? 15.014 8.093 20.940 1.00 69.62 123 ASP A O 1
ATOM 991 N N . GLY A 1 124 ? 14.747 8.541 18.775 1.00 66.88 124 GLY A N 1
ATOM 992 C CA . GLY A 1 124 ? 15.219 7.229 18.321 1.00 66.88 124 GLY A CA 1
ATOM 993 C C . GLY A 1 124 ? 14.170 6.119 18.384 1.00 66.88 124 GLY A C 1
ATOM 994 O O . GLY A 1 124 ? 14.471 5.000 17.968 1.00 66.88 124 GLY A O 1
ATOM 995 N N . HIS A 1 125 ? 12.942 6.428 18.804 1.00 72.94 125 HIS A N 1
ATOM 996 C CA . HIS A 1 125 ? 11.830 5.486 18.763 1.00 72.94 125 HIS A CA 1
ATOM 997 C C . HIS A 1 125 ? 11.508 5.044 17.325 1.00 72.94 125 HIS A C 1
ATOM 999 O O . HIS A 1 125 ? 11.719 5.763 16.337 1.00 72.94 125 HIS A O 1
ATOM 1005 N N . THR A 1 126 ? 10.978 3.830 17.203 1.00 80.81 126 THR A N 1
ATOM 1006 C CA . THR A 1 126 ? 10.528 3.238 15.942 1.00 80.81 126 THR A CA 1
ATOM 1007 C C . THR A 1 126 ? 9.072 2.802 16.056 1.00 80.81 126 THR A C 1
ATOM 1009 O O . THR A 1 126 ? 8.480 2.800 17.132 1.00 80.81 126 THR A O 1
ATOM 1012 N N . TYR A 1 127 ? 8.471 2.449 14.923 1.00 85.75 127 TYR A N 1
ATOM 1013 C CA . TYR A 1 127 ? 7.112 1.915 14.902 1.00 85.75 127 TYR A CA 1
ATOM 1014 C C . TYR A 1 127 ? 7.067 0.401 15.161 1.00 85.75 127 TYR A C 1
ATOM 1016 O O . TYR A 1 127 ? 5.991 -0.170 15.054 1.00 85.75 127 TYR A O 1
ATOM 1024 N N . ASP A 1 128 ? 8.190 -0.259 15.462 1.00 89.38 128 ASP A N 1
ATOM 1025 C CA . ASP A 1 128 ? 8.278 -1.727 15.459 1.00 89.38 128 ASP A CA 1
ATOM 1026 C C . ASP A 1 128 ? 7.290 -2.371 16.445 1.00 89.38 128 ASP A C 1
ATOM 1028 O O . ASP A 1 128 ? 6.440 -3.149 16.018 1.00 89.38 128 ASP A O 1
ATOM 1032 N N . GLU A 1 129 ? 7.287 -1.949 17.714 1.00 86.50 129 GLU A N 1
ATOM 1033 C CA . GLU A 1 129 ? 6.349 -2.457 18.735 1.00 86.50 129 GLU A CA 1
ATOM 1034 C C . GLU A 1 129 ? 4.879 -2.195 18.361 1.00 86.50 129 GLU A C 1
ATOM 1036 O O . GLU A 1 129 ? 4.002 -3.044 18.531 1.00 86.50 129 GLU A O 1
ATOM 1041 N N . LEU A 1 130 ? 4.591 -1.019 17.792 1.00 86.38 130 LEU A N 1
ATOM 1042 C CA . LEU A 1 130 ? 3.254 -0.679 17.308 1.00 86.38 130 LEU A CA 1
ATOM 1043 C C . LEU A 1 130 ? 2.819 -1.619 16.176 1.00 86.38 130 LEU A C 1
ATOM 1045 O O . LEU A 1 130 ? 1.691 -2.111 16.170 1.00 86.38 130 LEU A O 1
ATOM 1049 N N . ILE A 1 131 ? 3.710 -1.874 15.219 1.00 92.06 131 ILE A N 1
ATOM 1050 C CA . ILE A 1 131 ? 3.449 -2.756 14.082 1.00 92.06 131 ILE A CA 1
ATOM 1051 C C . ILE A 1 131 ? 3.290 -4.209 14.534 1.00 92.06 131 ILE A C 1
ATOM 1053 O O . ILE A 1 131 ? 2.400 -4.895 14.028 1.00 92.06 131 ILE A O 1
ATOM 1057 N N . GLU A 1 132 ? 4.074 -4.673 15.504 1.00 93.62 132 GLU A N 1
ATOM 1058 C CA . GLU A 1 132 ? 3.906 -5.997 16.111 1.00 93.62 132 GLU A CA 1
ATOM 1059 C C . GLU A 1 132 ? 2.526 -6.149 16.757 1.00 93.62 132 GLU A C 1
ATOM 1061 O O . GLU A 1 132 ? 1.823 -7.123 16.477 1.00 93.62 132 GLU A O 1
ATOM 1066 N N . ASN A 1 133 ? 2.075 -5.149 17.517 1.00 91.69 133 ASN A N 1
ATOM 1067 C CA . ASN A 1 133 ? 0.738 -5.151 18.114 1.00 91.69 133 ASN A CA 1
ATOM 1068 C C . ASN A 1 133 ? -0.380 -5.155 17.063 1.00 91.69 133 ASN A C 1
ATOM 1070 O O . ASN A 1 133 ? -1.363 -5.889 17.193 1.00 91.69 133 ASN A O 1
ATOM 1074 N N . TYR A 1 134 ? -0.233 -4.374 15.992 1.00 94.31 134 TYR A N 1
ATOM 1075 C CA . TYR A 1 134 ? -1.203 -4.352 14.894 1.00 94.31 134 TYR A CA 1
ATOM 1076 C C . TYR A 1 134 ? -1.242 -5.687 14.150 1.00 94.31 134 TYR A C 1
ATOM 1078 O O . TYR A 1 134 ? -2.325 -6.177 13.833 1.00 94.31 134 TYR A O 1
ATOM 1086 N N . ASN A 1 135 ? -0.086 -6.308 13.914 1.00 96.94 135 ASN A N 1
ATOM 1087 C CA . ASN A 1 135 ? -0.006 -7.639 13.320 1.00 96.94 135 ASN A CA 1
ATOM 1088 C C . ASN A 1 135 ? -0.647 -8.693 14.232 1.00 96.94 135 ASN A C 1
ATOM 1090 O O . ASN A 1 135 ? -1.450 -9.495 13.757 1.00 96.94 135 ASN A O 1
ATOM 1094 N N . HIS A 1 136 ? -0.377 -8.665 15.540 1.00 96.50 136 HIS A N 1
ATOM 1095 C CA . HIS A 1 136 ? -1.024 -9.566 16.496 1.00 96.50 136 HIS A CA 1
ATOM 1096 C C . HIS A 1 136 ? -2.554 -9.434 16.446 1.00 96.50 136 HIS A C 1
ATOM 1098 O O . HIS A 1 136 ? -3.269 -10.435 16.420 1.00 96.50 136 HIS A O 1
ATOM 1104 N N . LYS A 1 137 ? -3.057 -8.199 16.353 1.00 95.00 137 LYS A N 1
ATOM 1105 C CA . LYS A 1 137 ? -4.492 -7.909 16.345 1.00 95.00 137 LYS A CA 1
ATOM 1106 C C . LYS A 1 137 ? -5.189 -8.218 15.013 1.00 95.00 137 LYS A C 1
ATOM 1108 O O . LYS A 1 137 ? -6.327 -8.683 15.015 1.00 95.00 137 LYS A O 1
ATOM 1113 N N . TYR A 1 138 ? -4.554 -7.940 13.874 1.00 96.75 138 TYR A N 1
ATOM 1114 C CA . TYR A 1 138 ? -5.240 -7.887 12.575 1.00 96.75 138 TYR A CA 1
ATOM 1115 C C . TYR A 1 138 ? -4.820 -8.966 11.568 1.00 96.75 138 TYR A C 1
ATOM 1117 O O . TYR A 1 138 ? -5.539 -9.162 10.582 1.00 96.75 138 TYR A O 1
ATOM 1125 N N . ASN A 1 139 ? -3.764 -9.744 11.833 1.00 97.50 139 ASN A N 1
ATOM 1126 C CA . ASN A 1 139 ? -3.382 -10.862 10.959 1.00 97.50 139 ASN A CA 1
ATOM 1127 C C . ASN A 1 139 ? -4.507 -11.901 10.826 1.00 97.50 139 ASN A C 1
ATOM 1129 O O . ASN A 1 139 ? -4.716 -12.443 9.742 1.00 97.50 139 ASN A O 1
ATOM 1133 N N . VAL A 1 140 ? -5.289 -12.123 11.891 1.00 96.19 140 VAL A N 1
ATOM 1134 C CA . VAL A 1 140 ? -6.486 -12.990 11.876 1.00 96.19 140 VAL A CA 1
ATOM 1135 C C . VAL A 1 140 ? -7.558 -12.517 10.882 1.00 96.19 140 VAL A C 1
ATOM 1137 O O . VAL A 1 140 ? -8.336 -13.325 10.386 1.00 96.19 140 VAL A O 1
ATOM 1140 N N . LYS A 1 141 ? -7.568 -11.225 10.528 1.00 96.12 141 LYS A N 1
ATOM 1141 C CA . LYS A 1 141 ? -8.432 -10.637 9.487 1.00 96.12 141 LYS A CA 1
ATOM 1142 C C . LYS A 1 141 ? -7.731 -10.514 8.126 1.00 96.12 141 LYS A C 1
ATOM 1144 O O . LYS A 1 141 ? -8.164 -9.759 7.255 1.00 96.12 141 LYS A O 1
ATOM 1149 N N . GLY A 1 142 ? -6.591 -11.187 7.961 1.00 96.44 142 GLY A N 1
ATOM 1150 C CA . GLY A 1 142 ? -5.811 -11.192 6.727 1.00 96.44 142 GLY A CA 1
ATOM 1151 C C . GLY A 1 142 ? -5.125 -9.863 6.390 1.00 96.44 142 GLY A C 1
ATOM 1152 O O . GLY A 1 142 ? -4.732 -9.685 5.234 1.00 96.44 142 GLY A O 1
ATOM 1153 N N . LEU A 1 143 ? -4.991 -8.937 7.348 1.00 97.69 143 LEU A N 1
ATOM 1154 C CA . LEU A 1 143 ? -4.358 -7.629 7.163 1.00 97.69 143 LEU A CA 1
ATOM 1155 C C . LEU A 1 143 ? -3.021 -7.568 7.909 1.00 97.69 143 LEU A C 1
ATOM 1157 O O . LEU A 1 143 ? -2.985 -7.733 9.122 1.00 97.69 143 LEU A O 1
ATOM 1161 N N . TYR A 1 144 ? -1.949 -7.302 7.168 1.00 98.12 144 TYR A N 1
ATOM 1162 C CA . TYR A 1 144 ? -0.573 -7.354 7.648 1.00 98.12 144 TYR A CA 1
ATOM 1163 C C . TYR A 1 144 ? 0.113 -6.004 7.464 1.00 98.12 144 TYR A C 1
ATOM 1165 O O . TYR A 1 144 ? -0.175 -5.251 6.528 1.00 98.12 144 TYR A O 1
ATOM 1173 N N . PHE A 1 145 ? 1.069 -5.730 8.341 1.00 97.56 145 PHE A N 1
ATOM 1174 C CA . PHE A 1 145 ? 1.805 -4.481 8.428 1.00 97.56 145 PHE A CA 1
ATOM 1175 C C . PHE A 1 145 ? 3.299 -4.777 8.404 1.00 97.56 145 PHE A C 1
ATOM 1177 O O . PHE A 1 145 ? 3.791 -5.634 9.140 1.00 97.56 145 PHE A O 1
ATOM 1184 N N . ARG A 1 146 ? 4.037 -4.076 7.543 1.00 96.88 146 ARG A N 1
ATOM 1185 C CA . ARG A 1 146 ? 5.482 -4.258 7.413 1.00 96.88 146 ARG A CA 1
ATOM 1186 C C . ARG A 1 146 ? 6.176 -2.942 7.109 1.00 96.88 146 ARG A C 1
ATOM 1188 O O . ARG A 1 146 ? 5.818 -2.257 6.155 1.00 96.88 146 ARG A O 1
ATOM 1195 N N . ILE A 1 147 ? 7.204 -2.611 7.879 1.00 93.88 147 ILE A N 1
ATOM 1196 C CA . ILE A 1 147 ? 8.105 -1.513 7.531 1.00 93.88 147 ILE A CA 1
ATOM 1197 C C . ILE A 1 147 ? 9.010 -2.002 6.397 1.00 93.88 147 ILE A C 1
ATOM 1199 O O . ILE A 1 147 ? 9.717 -2.997 6.544 1.00 93.88 147 ILE A O 1
ATOM 1203 N N . LEU A 1 148 ? 8.953 -1.335 5.243 1.00 92.25 148 LEU A N 1
ATOM 1204 C CA . LEU A 1 148 ? 9.803 -1.666 4.091 1.00 92.25 148 LEU A CA 1
ATOM 1205 C C . LEU A 1 148 ? 11.095 -0.854 4.074 1.00 92.25 148 LEU A C 1
ATOM 1207 O O . LEU A 1 148 ? 12.084 -1.285 3.492 1.00 92.25 148 LEU A O 1
ATOM 1211 N N . TYR A 1 149 ? 11.074 0.338 4.666 1.00 88.81 149 TYR A N 1
ATOM 1212 C CA . TYR A 1 149 ? 12.221 1.234 4.689 1.00 88.81 149 TYR A CA 1
ATOM 1213 C C . TYR A 1 149 ? 12.052 2.311 5.756 1.00 88.81 149 TYR A C 1
ATOM 1215 O O . TYR A 1 149 ? 10.942 2.789 5.986 1.00 88.81 149 TYR A O 1
ATOM 1223 N N . ALA A 1 150 ? 13.152 2.750 6.358 1.00 85.69 150 ALA A N 1
ATOM 1224 C CA . ALA A 1 150 ? 13.178 3.906 7.242 1.00 85.69 150 ALA A CA 1
ATOM 1225 C C . ALA A 1 150 ? 14.410 4.764 6.943 1.00 85.69 150 ALA A C 1
ATOM 1227 O O . ALA A 1 150 ? 15.511 4.255 6.741 1.00 85.69 150 ALA A O 1
ATOM 1228 N N . CYS A 1 151 ? 14.229 6.081 6.944 1.00 79.31 151 CYS A N 1
ATOM 1229 C CA . CYS A 1 151 ? 15.310 7.058 6.865 1.00 79.31 151 CYS A CA 1
ATOM 1230 C C . CYS A 1 151 ? 15.227 8.024 8.060 1.00 79.31 151 CYS A C 1
ATOM 1232 O O . CYS A 1 151 ? 14.289 7.937 8.861 1.00 79.31 151 CYS A O 1
ATOM 1234 N N . PRO A 1 152 ? 16.174 8.968 8.214 1.00 77.69 152 PRO A N 1
ATOM 1235 C CA . PRO A 1 152 ? 16.168 9.894 9.347 1.00 77.69 152 PRO A CA 1
ATOM 1236 C C . PRO A 1 152 ? 14.888 10.731 9.499 1.00 77.69 152 PRO A C 1
ATOM 1238 O O . PRO A 1 152 ? 14.622 11.228 10.582 1.00 77.69 152 PRO A O 1
ATOM 1241 N N . LYS A 1 153 ? 14.089 10.905 8.436 1.00 73.19 153 LYS A N 1
ATOM 1242 C CA . LYS A 1 153 ? 12.880 11.748 8.464 1.00 73.19 153 LYS A CA 1
ATOM 1243 C C . LYS A 1 153 ? 11.559 10.993 8.379 1.00 73.19 153 LYS A C 1
ATOM 1245 O O . LYS A 1 153 ? 10.524 11.587 8.695 1.00 73.19 153 LYS A O 1
ATOM 1250 N N . ARG A 1 154 ? 11.559 9.761 7.867 1.00 78.25 154 ARG A N 1
ATOM 1251 C CA . ARG A 1 154 ? 10.340 9.060 7.446 1.00 78.25 154 ARG A CA 1
ATOM 1252 C C . ARG A 1 154 ? 10.463 7.548 7.612 1.00 78.25 154 ARG A C 1
ATOM 1254 O O . ARG A 1 154 ? 11.557 7.001 7.478 1.00 78.25 154 ARG A O 1
ATOM 1261 N N . THR A 1 155 ? 9.321 6.894 7.790 1.00 84.56 155 THR A N 1
ATOM 1262 C CA . THR A 1 155 ? 9.166 5.437 7.798 1.00 84.56 155 THR A CA 1
ATOM 1263 C C . THR A 1 155 ? 8.133 5.022 6.758 1.00 84.56 155 THR A C 1
ATOM 1265 O O . THR A 1 155 ? 7.028 5.557 6.714 1.00 84.56 155 THR A O 1
ATOM 1268 N N . LEU A 1 156 ? 8.486 4.059 5.914 1.00 88.38 156 LEU A N 1
ATOM 1269 C CA . LEU A 1 156 ? 7.636 3.528 4.861 1.00 88.38 156 LEU A CA 1
ATOM 1270 C C . LEU A 1 156 ? 6.919 2.268 5.357 1.00 88.38 156 LEU A C 1
ATOM 1272 O O . LEU A 1 156 ? 7.508 1.186 5.413 1.00 88.38 156 LEU A O 1
ATOM 1276 N N . LEU A 1 157 ? 5.646 2.420 5.713 1.00 92.44 157 LEU A N 1
ATOM 1277 C CA . LEU A 1 157 ? 4.786 1.350 6.201 1.00 92.44 157 LEU A CA 1
ATOM 1278 C C . LEU A 1 157 ? 3.947 0.773 5.058 1.00 92.44 157 LEU A C 1
ATOM 1280 O O . LEU A 1 157 ? 3.166 1.474 4.414 1.00 92.44 157 LEU A O 1
ATOM 1284 N N . TYR A 1 158 ? 4.078 -0.526 4.836 1.00 96.88 158 TYR A N 1
ATOM 1285 C CA . TYR A 1 158 ? 3.291 -1.290 3.885 1.00 96.88 158 TYR A CA 1
ATOM 1286 C C . TYR A 1 158 ? 2.177 -2.041 4.608 1.00 96.88 158 TYR A C 1
ATOM 1288 O O . TYR A 1 158 ? 2.434 -2.860 5.489 1.00 96.88 158 TYR A O 1
ATOM 1296 N N . VAL A 1 159 ? 0.937 -1.745 4.229 1.00 97.38 159 VAL A N 1
ATOM 1297 C CA . VAL A 1 159 ? -0.281 -2.350 4.778 1.00 97.38 159 VAL A CA 1
ATOM 1298 C C . VAL A 1 159 ? -0.886 -3.214 3.686 1.00 97.38 159 VAL A C 1
ATOM 1300 O O . VAL A 1 159 ? -1.246 -2.687 2.635 1.00 97.38 159 VAL A O 1
ATOM 1303 N N . TYR A 1 160 ? -0.972 -4.525 3.877 1.00 98.12 160 TYR A N 1
ATOM 1304 C CA . TYR A 1 160 ? -1.227 -5.441 2.766 1.00 98.12 160 TYR A CA 1
ATOM 1305 C C . TYR A 1 160 ? -1.978 -6.706 3.162 1.00 98.12 160 TYR A C 1
ATOM 1307 O O . TYR A 1 160 ? -2.047 -7.080 4.329 1.00 98.12 160 TYR A O 1
ATOM 1315 N N . ARG A 1 161 ? -2.539 -7.372 2.150 1.00 97.94 161 ARG A N 1
ATOM 1316 C CA . ARG A 1 161 ? -3.186 -8.682 2.267 1.00 97.94 161 ARG A CA 1
ATOM 1317 C C . ARG A 1 161 ? -2.322 -9.738 1.570 1.00 97.94 161 ARG A C 1
ATOM 1319 O O . ARG A 1 161 ? -2.367 -9.807 0.335 1.00 97.94 161 ARG A O 1
ATOM 1326 N N . PRO A 1 162 ? -1.551 -10.565 2.308 1.00 97.44 162 PRO A N 1
ATOM 1327 C CA . PRO A 1 162 ? -0.536 -11.453 1.734 1.00 97.44 162 PRO A CA 1
ATOM 1328 C C . PRO A 1 162 ? -1.067 -12.336 0.605 1.00 97.44 162 PRO A C 1
ATOM 1330 O O . PRO A 1 162 ? -0.497 -12.359 -0.480 1.00 97.44 162 PRO A O 1
ATOM 1333 N N . ASN A 1 163 ? -2.222 -12.973 0.813 1.00 95.44 163 ASN A N 1
ATOM 1334 C CA . ASN A 1 163 ? -2.821 -13.884 -0.165 1.00 95.44 163 ASN A CA 1
ATOM 1335 C C . ASN A 1 163 ? -3.260 -13.183 -1.458 1.00 95.44 163 ASN A C 1
ATOM 1337 O O . ASN A 1 163 ? -3.319 -13.815 -2.510 1.00 95.44 163 ASN A O 1
ATOM 1341 N N . VAL A 1 164 ? -3.633 -11.902 -1.398 1.00 96.50 164 VAL A N 1
ATOM 1342 C CA . VAL A 1 164 ? -4.030 -11.136 -2.591 1.00 96.50 164 VAL A CA 1
ATOM 1343 C C . VAL A 1 164 ? -2.784 -10.699 -3.357 1.00 96.50 164 VAL A C 1
ATOM 1345 O O . VAL A 1 164 ? -2.718 -10.894 -4.567 1.00 96.50 164 VAL A O 1
ATOM 1348 N N . VAL A 1 165 ? -1.775 -10.186 -2.643 1.00 98.12 165 VAL A N 1
ATOM 1349 C CA . VAL A 1 165 ? -0.487 -9.796 -3.234 1.00 98.12 165 VAL A CA 1
ATOM 1350 C C . VAL A 1 165 ? 0.186 -11.001 -3.890 1.00 98.12 165 VAL A C 1
ATOM 1352 O O . VAL A 1 165 ? 0.556 -10.917 -5.056 1.00 98.12 165 VAL A O 1
ATOM 1355 N N . LEU A 1 166 ? 0.282 -12.133 -3.184 1.00 96.69 166 LEU A N 1
ATOM 1356 C CA . LEU A 1 166 ? 0.942 -13.342 -3.678 1.00 96.69 166 LEU A CA 1
ATOM 1357 C C . LEU A 1 166 ? 0.277 -13.872 -4.957 1.00 96.69 166 LEU A C 1
ATOM 1359 O O . LEU A 1 166 ? 0.957 -14.121 -5.949 1.00 96.69 166 LEU A O 1
ATOM 1363 N N . ARG A 1 167 ? -1.061 -13.945 -4.984 1.00 96.56 167 ARG A N 1
ATOM 1364 C CA . ARG A 1 167 ? -1.810 -14.334 -6.192 1.00 96.56 167 ARG A CA 1
ATOM 1365 C C . ARG A 1 167 ? -1.555 -13.396 -7.371 1.00 96.56 167 ARG A C 1
ATOM 1367 O O . ARG A 1 167 ? -1.497 -13.857 -8.507 1.00 96.56 167 ARG A O 1
ATOM 1374 N N . TYR A 1 168 ? -1.415 -12.093 -7.121 1.00 97.31 168 TYR A N 1
ATOM 1375 C CA . TYR A 1 168 ? -1.139 -11.123 -8.178 1.00 97.31 168 TYR A CA 1
ATOM 1376 C C . TYR A 1 168 ? 0.278 -11.272 -8.740 1.00 97.31 168 TYR A C 1
ATOM 1378 O O . TYR A 1 168 ? 0.441 -11.366 -9.955 1.0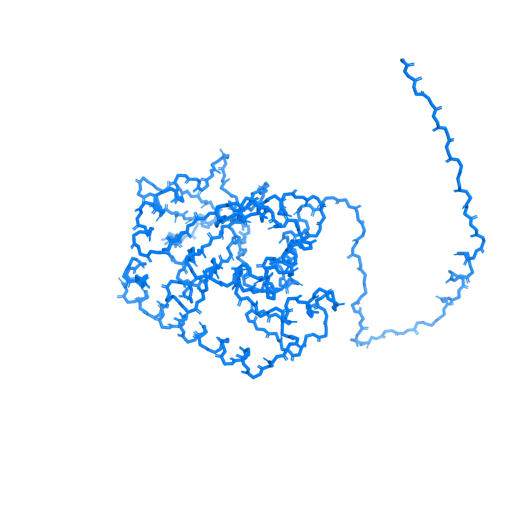0 97.31 168 TYR A O 1
ATOM 1386 N N . ILE A 1 169 ? 1.294 -11.354 -7.875 1.00 96.62 169 ILE A N 1
ATOM 1387 C CA . ILE A 1 169 ? 2.702 -11.446 -8.298 1.00 96.62 169 ILE A CA 1
ATOM 1388 C C . ILE A 1 169 ? 3.057 -12.789 -8.947 1.00 96.62 169 ILE A C 1
ATOM 1390 O O . ILE A 1 169 ? 3.973 -12.845 -9.762 1.00 96.62 169 ILE A O 1
ATOM 1394 N N . GLN A 1 170 ? 2.315 -13.854 -8.627 1.00 94.94 170 GLN A N 1
ATOM 1395 C CA . GLN A 1 170 ? 2.484 -15.182 -9.225 1.00 94.94 170 GLN A CA 1
ATOM 1396 C C . GLN A 1 170 ? 1.870 -15.313 -10.623 1.00 94.94 170 GLN A C 1
ATOM 1398 O O . GLN A 1 170 ? 2.091 -16.323 -11.295 1.00 94.94 170 GLN A O 1
ATOM 1403 N N . ARG A 1 171 ? 1.114 -14.317 -11.106 1.00 97.62 171 ARG A N 1
ATOM 1404 C CA . ARG A 1 171 ? 0.691 -14.310 -12.510 1.00 97.62 171 ARG A CA 1
ATOM 1405 C C . ARG A 1 171 ? 1.923 -14.312 -13.410 1.00 97.62 171 ARG A C 1
ATOM 1407 O O . ARG A 1 171 ? 2.885 -13.595 -13.153 1.00 97.62 171 ARG A O 1
ATOM 1414 N N . ARG A 1 172 ? 1.880 -15.101 -14.485 1.00 96.81 172 ARG A N 1
ATOM 1415 C CA . ARG A 1 172 ? 3.034 -15.332 -15.368 1.00 96.81 172 ARG A CA 1
ATOM 1416 C C . ARG A 1 172 ? 3.655 -14.034 -15.895 1.00 96.81 172 ARG A C 1
ATOM 1418 O O . ARG A 1 172 ? 4.867 -13.880 -15.843 1.00 96.81 172 ARG A O 1
ATOM 1425 N N . ASP A 1 173 ? 2.827 -13.110 -16.371 1.00 97.25 173 ASP A N 1
ATOM 1426 C CA . ASP A 1 173 ? 3.237 -11.799 -16.886 1.00 97.25 173 ASP A CA 1
ATOM 1427 C C . ASP A 1 173 ? 3.926 -10.940 -15.814 1.00 97.25 173 ASP A C 1
ATOM 1429 O O . ASP A 1 173 ? 4.990 -10.367 -16.056 1.00 97.25 173 ASP A O 1
ATOM 1433 N N . ILE A 1 174 ? 3.355 -10.905 -14.611 1.00 97.94 174 ILE A N 1
ATOM 1434 C CA . ILE A 1 174 ? 3.892 -10.158 -13.471 1.00 97.94 174 ILE A CA 1
ATOM 1435 C C . ILE A 1 174 ? 5.203 -10.772 -12.971 1.00 97.94 174 ILE A C 1
ATOM 1437 O O . ILE A 1 174 ? 6.177 -10.053 -12.757 1.00 97.94 174 ILE A O 1
ATOM 1441 N N . SER A 1 175 ? 5.254 -12.095 -12.822 1.00 96.31 175 SER A N 1
ATOM 1442 C CA . SER A 1 175 ? 6.449 -12.814 -12.377 1.00 96.31 175 SER A CA 1
ATOM 1443 C C . SER A 1 175 ? 7.611 -12.615 -13.356 1.00 96.31 175 SER A C 1
ATOM 1445 O O . SER A 1 175 ? 8.705 -12.238 -12.939 1.00 96.31 175 SER A O 1
ATOM 1447 N N . SER A 1 176 ? 7.368 -12.750 -14.667 1.00 96.81 176 SER A N 1
ATOM 1448 C CA . SER A 1 176 ? 8.379 -12.475 -15.699 1.00 96.81 176 SER A CA 1
ATOM 1449 C C . SER A 1 176 ? 8.861 -11.020 -15.694 1.00 96.81 176 SER A C 1
ATOM 1451 O O . SER A 1 176 ? 10.035 -10.756 -15.956 1.00 96.81 176 SER A O 1
ATOM 1453 N N . PHE A 1 177 ? 7.988 -10.061 -15.374 1.00 97.00 177 PHE A N 1
ATOM 1454 C CA . PHE A 1 177 ? 8.397 -8.673 -15.165 1.00 97.00 177 PHE A CA 1
ATOM 1455 C C . PHE A 1 177 ? 9.293 -8.527 -13.926 1.00 97.00 177 PHE A C 1
ATOM 1457 O O . PHE A 1 177 ? 10.375 -7.952 -14.016 1.00 97.00 177 PHE A O 1
ATOM 1464 N N . LEU A 1 178 ? 8.891 -9.091 -12.783 1.00 97.12 178 LEU A N 1
ATOM 1465 C CA . LEU A 1 178 ? 9.638 -8.991 -11.525 1.00 97.12 178 LEU A CA 1
ATOM 1466 C C . LEU A 1 178 ? 11.010 -9.681 -11.585 1.00 97.12 178 LEU A C 1
ATOM 1468 O O . LEU A 1 178 ? 11.951 -9.199 -10.960 1.00 97.12 178 LEU A O 1
ATOM 1472 N N . GLN A 1 179 ? 11.187 -10.745 -12.372 1.00 95.75 179 GLN A N 1
ATOM 1473 C CA . GLN A 1 179 ? 12.502 -11.382 -12.559 1.00 95.75 179 GLN A CA 1
ATOM 1474 C C . GLN A 1 179 ? 13.582 -10.387 -13.020 1.00 95.75 179 GLN A C 1
ATOM 1476 O O . GLN A 1 179 ? 14.716 -10.459 -12.550 1.00 95.75 179 GLN A O 1
ATOM 1481 N N . GLN A 1 180 ? 13.218 -9.392 -13.837 1.00 94.00 180 GLN A N 1
ATOM 1482 C CA . GLN A 1 180 ? 14.130 -8.341 -14.316 1.00 94.00 180 GLN A CA 1
ATOM 1483 C C . GLN A 1 180 ? 14.640 -7.425 -13.188 1.00 94.00 180 GLN A C 1
ATOM 1485 O O . GLN A 1 180 ? 15.644 -6.736 -13.352 1.00 94.00 180 GLN A O 1
ATOM 1490 N N . PHE A 1 181 ? 13.973 -7.435 -12.031 1.00 92.88 181 PHE A N 1
ATOM 1491 C CA . PHE A 1 181 ? 14.328 -6.667 -10.837 1.00 92.88 181 PHE A CA 1
ATOM 1492 C C . PHE A 1 181 ? 14.944 -7.546 -9.730 1.00 92.88 181 PHE A C 1
ATOM 1494 O O . PHE A 1 181 ? 15.136 -7.090 -8.600 1.00 92.88 181 PHE A O 1
ATOM 1501 N N . GLY A 1 182 ? 15.301 -8.797 -10.042 1.00 94.50 182 GLY A N 1
ATOM 1502 C CA . GLY A 1 182 ? 15.983 -9.708 -9.118 1.00 94.50 182 GLY A CA 1
ATOM 1503 C C . GLY A 1 182 ? 15.051 -10.407 -8.129 1.00 94.50 182 GLY A C 1
ATOM 1504 O O . GLY A 1 182 ? 15.421 -10.572 -6.973 1.00 94.50 182 GLY A O 1
ATOM 1505 N N . TYR A 1 183 ? 13.845 -10.781 -8.565 1.00 96.50 183 TYR A N 1
ATOM 1506 C CA . TYR A 1 183 ? 12.879 -11.552 -7.764 1.00 96.50 183 TYR A CA 1
ATOM 1507 C C . TYR A 1 183 ? 12.784 -13.031 -8.196 1.00 96.50 183 TYR A C 1
ATOM 1509 O O . TYR A 1 183 ? 11.800 -13.698 -7.891 1.00 96.50 183 TYR A O 1
ATOM 1517 N N . ALA A 1 184 ? 13.764 -13.547 -8.948 1.00 92.75 184 ALA A N 1
ATOM 1518 C CA . ALA A 1 184 ? 13.722 -14.908 -9.499 1.00 92.75 184 ALA A CA 1
ATOM 1519 C C . ALA A 1 184 ? 13.734 -16.002 -8.415 1.00 92.75 184 ALA A C 1
ATOM 1521 O O . ALA A 1 184 ? 13.028 -16.997 -8.550 1.00 92.75 184 ALA A O 1
ATOM 1522 N N . ASP A 1 185 ? 14.476 -15.781 -7.328 1.00 91.56 185 ASP A N 1
ATOM 1523 C CA . ASP A 1 185 ? 14.637 -16.760 -6.246 1.00 91.56 185 ASP A CA 1
ATOM 1524 C C . ASP A 1 185 ? 13.572 -16.625 -5.141 1.00 91.56 185 ASP A C 1
ATOM 1526 O O . ASP A 1 185 ? 13.549 -17.415 -4.196 1.00 91.56 185 ASP A O 1
ATOM 1530 N N . CYS A 1 186 ? 12.663 -15.649 -5.242 1.00 93.69 186 CYS A N 1
ATOM 1531 C CA . CYS A 1 186 ? 11.629 -15.410 -4.237 1.00 93.69 186 CYS A CA 1
ATOM 1532 C C . CYS A 1 186 ? 10.553 -16.511 -4.272 1.00 93.69 186 CYS A C 1
ATOM 1534 O O . CYS A 1 186 ? 9.780 -16.600 -5.225 1.00 93.69 186 CYS A O 1
ATOM 1536 N N . GLN A 1 187 ? 10.473 -17.318 -3.210 1.00 90.00 187 GLN A N 1
ATOM 1537 C CA . GLN A 1 187 ? 9.526 -18.442 -3.118 1.00 90.00 187 GLN A CA 1
ATOM 1538 C C . GLN A 1 187 ? 8.218 -18.087 -2.402 1.00 90.00 187 GLN A C 1
ATOM 1540 O O . GLN A 1 187 ? 7.169 -18.662 -2.689 1.00 90.00 187 GLN A O 1
ATOM 1545 N N . ASP A 1 188 ? 8.264 -17.125 -1.482 1.00 94.31 188 ASP A N 1
ATOM 1546 C CA . ASP A 1 188 ? 7.125 -16.728 -0.663 1.00 94.31 188 ASP A CA 1
ATOM 1547 C C . ASP A 1 188 ? 7.027 -15.207 -0.513 1.00 94.31 188 ASP A C 1
ATOM 1549 O O . ASP A 1 188 ? 7.920 -14.444 -0.892 1.00 94.31 188 ASP A O 1
ATOM 1553 N N . ILE A 1 189 ? 5.906 -14.755 0.053 1.00 95.44 189 ILE A N 1
ATOM 1554 C CA . ILE A 1 189 ? 5.643 -13.331 0.255 1.00 95.44 189 ILE A CA 1
ATOM 1555 C C . ILE A 1 189 ? 6.715 -12.648 1.115 1.00 95.44 189 ILE A C 1
ATOM 1557 O O . ILE A 1 189 ? 6.983 -11.470 0.892 1.00 95.44 189 ILE A O 1
ATOM 1561 N N . SER A 1 190 ? 7.348 -13.356 2.058 1.00 96.19 190 SER A N 1
ATOM 1562 C CA . SER A 1 190 ? 8.419 -12.775 2.866 1.00 96.19 190 SER A CA 1
ATOM 1563 C C . SER A 1 190 ? 9.622 -12.463 1.992 1.00 96.19 190 SER A C 1
ATOM 1565 O O . SER A 1 190 ? 10.034 -11.307 1.965 1.00 96.19 190 SER A O 1
ATOM 1567 N N . ALA A 1 191 ? 10.090 -13.429 1.198 1.00 96.75 191 ALA A N 1
ATOM 1568 C CA . ALA A 1 191 ? 11.223 -13.263 0.293 1.00 96.75 191 ALA A CA 1
ATOM 1569 C C . ALA A 1 191 ? 10.981 -12.149 -0.740 1.00 96.75 191 ALA A C 1
ATOM 1571 O O . ALA A 1 191 ? 11.874 -11.349 -1.028 1.00 96.75 191 ALA A O 1
ATOM 1572 N N . PHE A 1 192 ? 9.758 -12.047 -1.272 1.00 97.44 192 PHE A N 1
ATOM 1573 C CA . PHE A 1 192 ? 9.377 -10.938 -2.151 1.00 97.44 192 PHE A CA 1
ATOM 1574 C C . PHE A 1 192 ? 9.463 -9.580 -1.437 1.00 97.44 192 PHE A C 1
ATOM 1576 O O . PHE A 1 192 ? 9.955 -8.607 -2.007 1.00 97.44 192 PHE A O 1
ATOM 1583 N N . LEU A 1 193 ? 8.991 -9.489 -0.193 1.00 97.38 193 LEU A N 1
ATOM 1584 C CA . LEU A 1 193 ? 9.011 -8.239 0.565 1.00 97.38 193 LEU A CA 1
ATOM 1585 C C . LEU A 1 193 ? 10.402 -7.898 1.122 1.00 97.38 193 LEU A C 1
ATOM 1587 O O . LEU A 1 193 ? 10.720 -6.715 1.220 1.00 97.38 193 LEU A O 1
ATOM 1591 N N . ASP A 1 194 ? 11.244 -8.893 1.414 1.00 96.69 194 ASP A N 1
ATOM 1592 C CA . ASP A 1 194 ? 12.666 -8.722 1.740 1.00 96.69 194 ASP A CA 1
ATOM 1593 C C . ASP A 1 194 ? 13.401 -8.089 0.557 1.00 96.69 194 ASP A C 1
ATOM 1595 O O . ASP A 1 194 ? 14.093 -7.079 0.709 1.00 96.69 194 ASP A O 1
ATOM 1599 N N . ARG A 1 195 ? 13.176 -8.622 -0.652 1.00 96.38 195 ARG A N 1
ATOM 1600 C CA . ARG A 1 195 ? 13.735 -8.051 -1.879 1.00 96.38 195 ARG A CA 1
ATOM 1601 C C . ARG A 1 195 ? 13.214 -6.639 -2.130 1.00 96.38 195 ARG A C 1
ATOM 1603 O O . ARG A 1 195 ? 14.002 -5.744 -2.420 1.00 96.38 195 ARG A O 1
ATOM 1610 N N . LEU A 1 196 ? 11.912 -6.402 -1.977 1.00 95.31 196 LEU A N 1
ATOM 1611 C CA . LEU A 1 196 ? 11.347 -5.063 -2.141 1.00 95.31 196 LEU A CA 1
ATOM 1612 C C . LEU A 1 196 ? 11.948 -4.062 -1.138 1.00 95.31 196 LEU A C 1
ATOM 1614 O O . LEU A 1 196 ? 12.292 -2.944 -1.522 1.00 95.31 196 LEU A O 1
ATOM 1618 N N . ALA A 1 197 ? 12.121 -4.460 0.125 1.00 94.44 197 ALA A N 1
ATOM 1619 C CA . ALA A 1 197 ? 12.788 -3.650 1.144 1.00 94.44 197 ALA A CA 1
ATOM 1620 C C . ALA A 1 197 ? 14.256 -3.364 0.777 1.00 94.44 197 ALA A C 1
ATOM 1622 O O . ALA A 1 197 ? 14.702 -2.218 0.876 1.00 94.44 197 ALA A O 1
ATOM 1623 N N . SER A 1 198 ? 14.991 -4.357 0.256 1.00 93.19 198 SER A N 1
ATOM 1624 C CA . SER A 1 198 ? 16.362 -4.151 -0.235 1.00 93.19 198 SER A CA 1
ATOM 1625 C C . SER A 1 198 ? 16.396 -3.113 -1.360 1.00 93.19 198 SER A C 1
ATOM 1627 O O . SER A 1 198 ? 17.216 -2.201 -1.336 1.00 93.19 198 SER A O 1
ATOM 1629 N N . ARG A 1 199 ? 15.454 -3.184 -2.307 1.00 90.81 199 ARG A N 1
ATOM 1630 C CA . ARG A 1 199 ? 15.324 -2.232 -3.423 1.00 90.81 199 ARG A CA 1
ATOM 1631 C C . ARG A 1 199 ? 14.995 -0.812 -2.960 1.00 90.81 199 ARG A C 1
ATOM 1633 O O . ARG A 1 199 ? 15.381 0.166 -3.605 1.00 90.81 199 ARG A O 1
ATOM 1640 N N . PHE A 1 200 ? 14.299 -0.672 -1.835 1.00 86.50 200 PHE A N 1
ATOM 1641 C CA . PHE A 1 200 ? 14.119 0.626 -1.191 1.00 86.50 200 PHE A CA 1
ATOM 1642 C C . PHE A 1 200 ? 15.408 1.175 -0.581 1.00 86.50 200 PHE A C 1
ATOM 1644 O O . PHE A 1 200 ? 15.626 2.386 -0.656 1.00 86.50 200 PHE A O 1
ATOM 1651 N N . ALA A 1 201 ? 16.243 0.305 -0.011 1.00 86.75 201 ALA A N 1
ATOM 1652 C CA . ALA A 1 201 ? 17.515 0.670 0.602 1.00 86.75 201 ALA A CA 1
ATOM 1653 C C . ALA A 1 201 ? 18.644 0.931 -0.410 1.00 86.75 201 ALA A C 1
ATOM 1655 O O . ALA A 1 201 ? 19.566 1.680 -0.100 1.00 86.75 201 ALA A O 1
ATOM 1656 N N . GLU A 1 202 ? 18.569 0.351 -1.610 1.00 84.88 202 GLU A N 1
ATOM 1657 C CA . GLU A 1 202 ? 19.537 0.579 -2.686 1.00 84.88 202 GLU A CA 1
ATOM 1658 C C . GLU A 1 202 ? 19.600 2.070 -3.098 1.00 84.88 202 GLU A C 1
ATOM 1660 O O . GLU A 1 202 ? 18.579 2.737 -3.338 1.00 84.88 202 GLU A O 1
ATOM 1665 N N . ASP A 1 203 ? 20.827 2.592 -3.210 1.00 58.44 203 ASP A N 1
ATOM 1666 C CA . ASP A 1 203 ? 21.101 3.956 -3.663 1.00 58.44 203 ASP A CA 1
ATOM 1667 C C . ASP A 1 203 ? 20.663 4.142 -5.122 1.00 58.44 203 ASP A C 1
ATOM 1669 O O . ASP A 1 203 ? 21.124 3.454 -6.030 1.00 58.44 203 ASP A O 1
ATOM 1673 N N . GLY A 1 204 ? 19.781 5.112 -5.378 1.00 63.53 204 GLY A N 1
ATOM 1674 C CA . GLY A 1 204 ? 19.242 5.335 -6.719 1.00 63.53 204 GLY A CA 1
ATOM 1675 C C . GLY A 1 204 ? 17.802 5.833 -6.724 1.00 63.53 204 GLY A C 1
ATOM 1676 O O . GLY A 1 204 ? 17.417 6.645 -5.881 1.00 63.53 204 GLY A O 1
ATOM 1677 N N . CYS A 1 205 ? 17.022 5.372 -7.704 1.00 63.88 205 CYS A N 1
ATOM 1678 C CA . CYS A 1 205 ? 15.612 5.722 -7.872 1.00 63.88 205 CYS A CA 1
ATOM 1679 C C . CYS A 1 205 ? 14.697 4.803 -7.050 1.00 63.88 205 CYS A C 1
ATOM 1681 O O . CYS A 1 205 ? 15.063 3.677 -6.728 1.00 63.88 205 CYS A O 1
ATOM 1683 N N . PHE A 1 206 ? 13.496 5.283 -6.721 1.00 72.00 206 PHE A N 1
ATOM 1684 C CA . PHE A 1 206 ? 12.458 4.479 -6.077 1.00 72.00 206 PHE A CA 1
ATOM 1685 C C . PHE A 1 206 ? 12.137 3.235 -6.923 1.00 72.00 206 PHE A C 1
ATOM 1687 O O . PHE A 1 206 ? 12.009 3.388 -8.140 1.00 72.00 206 PHE A O 1
ATOM 1694 N N . PRO A 1 207 ? 11.972 2.042 -6.314 1.00 84.69 207 PRO A N 1
ATOM 1695 C CA . PRO A 1 207 ? 11.681 0.813 -7.047 1.00 84.69 207 PRO A CA 1
ATOM 1696 C C . PRO A 1 207 ? 10.425 0.983 -7.895 1.00 84.69 207 PRO A C 1
ATOM 1698 O O . PRO A 1 207 ? 9.311 1.099 -7.379 1.00 84.69 207 PRO A O 1
ATOM 1701 N N . HIS A 1 208 ? 10.602 1.046 -9.211 1.00 79.25 208 HIS A N 1
ATOM 1702 C CA . HIS A 1 208 ? 9.494 1.235 -10.138 1.00 79.25 208 HIS A CA 1
ATOM 1703 C C . HIS A 1 208 ? 8.503 0.067 -10.064 1.00 79.25 208 HIS A C 1
ATOM 1705 O O . HIS A 1 208 ? 7.294 0.263 -10.191 1.00 79.25 208 HIS A O 1
ATOM 1711 N N . GLU A 1 209 ? 9.007 -1.129 -9.760 1.00 92.06 209 GLU A N 1
ATOM 1712 C CA . GLU A 1 209 ? 8.236 -2.349 -9.566 1.00 92.06 209 GLU A CA 1
ATOM 1713 C C . GLU A 1 209 ? 7.305 -2.311 -8.345 1.00 92.06 209 GLU A C 1
ATOM 1715 O O . GLU A 1 209 ? 6.367 -3.101 -8.273 1.00 92.06 209 GLU A O 1
ATOM 1720 N N . ALA A 1 210 ? 7.478 -1.370 -7.409 1.00 90.75 210 ALA A N 1
ATOM 1721 C CA . ALA A 1 210 ? 6.605 -1.236 -6.239 1.00 90.75 210 ALA A CA 1
ATOM 1722 C C . ALA A 1 210 ? 5.120 -1.045 -6.605 1.00 90.75 210 ALA A C 1
ATOM 1724 O O . ALA A 1 210 ? 4.238 -1.392 -5.819 1.00 90.75 210 ALA A O 1
ATOM 1725 N N . GLY A 1 211 ? 4.825 -0.528 -7.807 1.00 91.75 211 GLY A N 1
ATOM 1726 C CA . GLY A 1 211 ? 3.453 -0.426 -8.314 1.00 91.75 211 GLY A CA 1
ATOM 1727 C C . GLY A 1 211 ? 2.755 -1.786 -8.405 1.00 91.75 211 GLY A C 1
ATOM 1728 O O . GLY A 1 211 ? 1.572 -1.890 -8.088 1.00 91.75 211 GLY A O 1
ATOM 1729 N N . ILE A 1 212 ? 3.500 -2.845 -8.730 1.00 97.25 212 ILE A N 1
ATOM 1730 C CA . ILE A 1 212 ? 2.991 -4.219 -8.783 1.00 97.25 212 ILE A CA 1
ATOM 1731 C C . ILE A 1 212 ? 2.539 -4.684 -7.400 1.00 97.25 212 ILE A C 1
ATOM 1733 O O . ILE A 1 212 ? 1.446 -5.228 -7.257 1.00 97.25 212 ILE A O 1
ATOM 1737 N N . PHE A 1 213 ? 3.331 -4.411 -6.364 1.00 96.56 213 PHE A N 1
ATOM 1738 C CA . PHE A 1 213 ? 2.988 -4.751 -4.981 1.00 96.56 213 PHE A CA 1
ATOM 1739 C C . PHE A 1 213 ? 1.748 -3.995 -4.493 1.00 96.56 213 PHE A C 1
ATOM 1741 O O . PHE A 1 213 ? 0.968 -4.520 -3.703 1.00 96.56 213 PHE A O 1
ATOM 1748 N N . LEU A 1 214 ? 1.477 -2.815 -5.050 1.00 94.12 214 LEU A N 1
ATOM 1749 C CA . LEU A 1 214 ? 0.281 -2.024 -4.752 1.00 94.12 214 LEU A CA 1
ATOM 1750 C C . LEU A 1 214 ? -0.943 -2.382 -5.607 1.00 94.12 214 LEU A C 1
ATOM 1752 O O . LEU A 1 214 ? -2.017 -1.814 -5.391 1.00 94.12 214 LEU A O 1
ATOM 1756 N N . GLY A 1 215 ? -0.802 -3.350 -6.517 1.00 94.56 215 GLY A N 1
ATOM 1757 C CA . GLY A 1 215 ? -1.878 -3.882 -7.354 1.00 94.56 215 GLY A CA 1
ATOM 1758 C C . GLY A 1 215 ? -2.129 -3.083 -8.626 1.00 94.56 215 GLY A C 1
ATOM 1759 O O . GLY A 1 215 ? -3.230 -3.138 -9.168 1.00 94.56 215 GLY A O 1
ATOM 1760 N N . TYR A 1 216 ? -1.148 -2.304 -9.087 1.00 94.12 216 TYR A N 1
ATOM 1761 C CA . TYR A 1 216 ? -1.290 -1.531 -10.319 1.00 94.12 216 TYR A CA 1
ATOM 1762 C C . TYR A 1 216 ? -1.142 -2.453 -11.529 1.00 94.12 216 TYR A C 1
ATOM 1764 O O . TYR A 1 216 ? -0.282 -3.343 -11.492 1.00 94.12 216 TYR A O 1
ATOM 1772 N N . PRO A 1 217 ? -1.936 -2.251 -12.598 1.00 96.06 217 PRO A N 1
ATOM 1773 C CA . PRO A 1 217 ? -1.811 -3.028 -13.825 1.00 96.06 217 PRO A CA 1
ATOM 1774 C C . PRO A 1 217 ? -0.382 -3.004 -14.373 1.00 96.06 217 PRO A C 1
ATOM 1776 O O . PRO A 1 217 ? 0.281 -1.965 -14.352 1.00 96.06 217 PRO A O 1
ATOM 1779 N N . LEU A 1 218 ? 0.083 -4.140 -14.901 1.00 97.00 218 LEU A N 1
ATOM 1780 C CA . LEU A 1 218 ? 1.429 -4.254 -15.473 1.00 97.00 218 LEU A CA 1
ATOM 1781 C C . LEU A 1 218 ? 1.681 -3.206 -16.564 1.00 97.00 218 LEU A C 1
ATOM 1783 O O . LEU A 1 218 ? 2.733 -2.577 -16.581 1.00 97.00 218 LEU A O 1
ATOM 1787 N N . GLU A 1 219 ? 0.697 -2.978 -17.435 1.00 97.12 219 GLU A N 1
ATOM 1788 C CA . GLU A 1 219 ? 0.750 -1.970 -18.499 1.00 97.12 219 GLU A CA 1
ATOM 1789 C C . GLU A 1 219 ? 1.000 -0.549 -17.975 1.00 97.12 219 GLU A C 1
ATOM 1791 O O . GLU A 1 219 ? 1.764 0.204 -18.577 1.00 97.12 219 GLU A O 1
ATOM 1796 N N . ASP A 1 220 ? 0.429 -0.200 -16.820 1.00 95.12 220 ASP A N 1
ATOM 1797 C CA . ASP A 1 220 ? 0.601 1.113 -16.205 1.00 95.12 220 ASP A CA 1
ATOM 1798 C C . ASP A 1 220 ? 1.971 1.248 -15.538 1.00 95.12 220 ASP A C 1
ATOM 1800 O O . ASP A 1 220 ? 2.595 2.307 -15.617 1.00 95.12 220 ASP A O 1
ATOM 1804 N N . VAL A 1 221 ? 2.479 0.172 -14.928 1.00 93.88 221 VAL A N 1
ATOM 1805 C CA . VAL A 1 221 ? 3.837 0.141 -14.362 1.00 93.88 221 VAL A CA 1
ATOM 1806 C C . VAL A 1 221 ? 4.885 0.233 -15.473 1.00 93.88 221 VAL A C 1
ATOM 1808 O O . VAL A 1 221 ? 5.778 1.080 -15.411 1.00 93.88 221 VAL A O 1
ATOM 1811 N N . CYS A 1 222 ? 4.753 -0.576 -16.524 1.00 94.12 222 CYS A N 1
ATOM 1812 C CA . CYS A 1 222 ? 5.635 -0.533 -17.689 1.00 94.12 222 CYS A CA 1
ATOM 1813 C C . CYS A 1 222 ? 5.562 0.823 -18.400 1.00 94.12 222 CYS A C 1
ATOM 1815 O O . CYS A 1 222 ? 6.598 1.403 -18.723 1.00 94.12 222 CYS A O 1
ATOM 1817 N N . GLY A 1 223 ? 4.357 1.364 -18.594 1.00 92.31 223 GLY A N 1
ATOM 1818 C CA . GLY A 1 223 ? 4.153 2.683 -19.187 1.00 92.31 223 GLY A CA 1
ATOM 1819 C C . GLY A 1 223 ? 4.780 3.798 -18.353 1.00 92.31 223 GLY A C 1
ATOM 1820 O O . GLY A 1 223 ? 5.436 4.682 -18.908 1.00 92.31 223 GLY A O 1
ATOM 1821 N N . PHE A 1 224 ? 4.674 3.721 -17.024 1.00 87.44 224 PHE A N 1
ATOM 1822 C CA . PHE A 1 224 ? 5.339 4.653 -16.121 1.00 87.44 224 PHE A CA 1
ATOM 1823 C C . PHE A 1 224 ? 6.862 4.624 -16.291 1.00 87.44 224 PHE A C 1
ATOM 1825 O O . PHE A 1 224 ? 7.479 5.686 -16.408 1.00 87.44 224 PHE A O 1
ATOM 1832 N N . ILE A 1 225 ? 7.454 3.427 -16.335 1.00 85.88 225 ILE A N 1
ATOM 1833 C CA . ILE A 1 225 ? 8.898 3.237 -16.525 1.00 85.88 225 ILE A CA 1
ATOM 1834 C C . ILE A 1 225 ? 9.334 3.798 -17.881 1.00 85.88 225 ILE A C 1
ATOM 1836 O O . ILE A 1 225 ? 10.230 4.642 -17.938 1.00 85.88 225 ILE A O 1
ATOM 1840 N N . ALA A 1 226 ? 8.668 3.384 -18.961 1.00 90.06 226 ALA A N 1
ATOM 1841 C CA . ALA A 1 226 ? 9.016 3.767 -20.327 1.00 90.06 226 ALA A CA 1
ATOM 1842 C C . ALA A 1 226 ? 8.946 5.287 -20.544 1.00 90.06 226 ALA A C 1
ATOM 1844 O O . ALA A 1 226 ? 9.834 5.872 -21.161 1.00 90.06 226 ALA A O 1
ATOM 1845 N N . ASN A 1 227 ? 7.928 5.943 -19.980 1.00 84.06 227 ASN A N 1
ATOM 1846 C CA . ASN A 1 227 ? 7.720 7.384 -20.133 1.00 84.06 227 ASN A CA 1
ATOM 1847 C C . ASN A 1 227 ? 8.375 8.220 -19.022 1.00 84.06 227 ASN A C 1
ATOM 1849 O O . ASN A 1 227 ? 8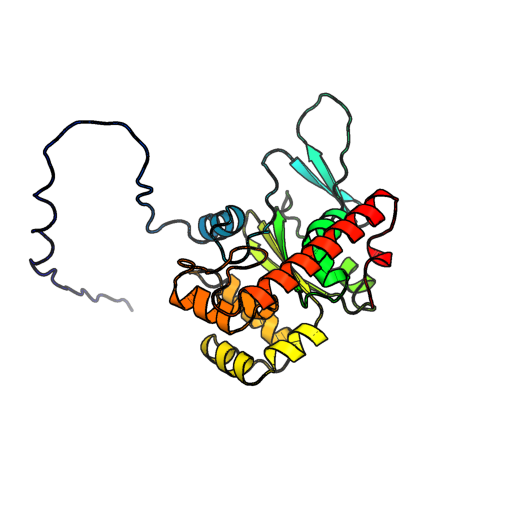.171 9.436 -18.959 1.00 84.06 227 ASN A O 1
ATOM 1853 N N . ARG A 1 228 ? 9.138 7.592 -18.114 1.00 84.25 228 ARG A N 1
ATOM 1854 C CA . ARG A 1 228 ? 9.743 8.246 -16.936 1.00 84.25 228 ARG A CA 1
ATOM 1855 C C . ARG A 1 228 ? 8.722 9.065 -16.135 1.00 84.25 228 ARG A C 1
ATOM 1857 O O . ARG A 1 228 ? 9.020 10.144 -15.628 1.00 84.25 228 ARG A O 1
ATOM 1864 N N . GLY A 1 229 ? 7.490 8.569 -16.069 1.00 80.38 229 GLY A N 1
ATOM 1865 C CA . GLY A 1 229 ? 6.380 9.221 -15.386 1.00 80.38 229 GLY A CA 1
ATOM 1866 C C . GLY A 1 229 ? 5.679 10.368 -16.117 1.00 80.38 229 GLY A C 1
ATOM 1867 O O . GLY A 1 229 ? 4.812 10.991 -15.496 1.00 80.38 229 GLY A O 1
ATOM 1868 N N . ASN A 1 230 ? 6.011 10.655 -17.375 1.00 82.50 230 ASN A N 1
ATOM 1869 C CA . ASN A 1 230 ? 5.366 11.695 -18.186 1.00 82.50 230 ASN A CA 1
ATOM 1870 C C . ASN A 1 230 ? 4.294 11.113 -19.114 1.00 82.50 230 ASN A C 1
ATOM 1872 O O . ASN A 1 230 ? 4.198 9.905 -19.252 1.00 82.50 230 ASN A O 1
ATOM 1876 N N . HIS A 1 231 ? 3.495 11.964 -19.764 1.00 88.88 231 HIS A N 1
ATOM 1877 C CA . HIS A 1 231 ? 2.522 11.552 -20.794 1.00 88.88 231 HIS A CA 1
ATOM 1878 C C . HIS A 1 231 ? 1.484 10.505 -20.338 1.00 88.88 231 HIS A C 1
ATOM 1880 O O . HIS A 1 231 ? 1.001 9.706 -21.138 1.00 88.88 231 HIS A O 1
ATOM 1886 N N . ALA A 1 232 ? 1.119 10.507 -19.053 1.00 85.81 232 ALA A N 1
ATOM 1887 C CA . ALA A 1 232 ? 0.038 9.664 -18.555 1.00 85.81 232 ALA A CA 1
ATOM 1888 C C . ALA A 1 232 ? -1.300 10.070 -19.198 1.00 85.81 232 ALA A C 1
ATOM 1890 O O . ALA A 1 232 ? -1.623 11.256 -19.275 1.00 85.81 232 ALA A O 1
ATOM 1891 N N . LYS A 1 233 ? -2.100 9.080 -19.605 1.00 90.88 233 LYS A N 1
ATOM 1892 C CA . LYS A 1 233 ? -3.444 9.278 -20.172 1.00 90.88 233 LYS A CA 1
ATOM 1893 C C . LYS A 1 233 ? -4.442 9.771 -19.122 1.00 90.88 233 LYS A C 1
ATOM 1895 O O . LYS A 1 233 ? -5.359 10.520 -19.435 1.00 90.88 233 LYS A O 1
ATOM 1900 N N . LEU A 1 234 ? -4.269 9.326 -17.877 1.00 85.06 234 LEU A N 1
ATOM 1901 C CA . LEU A 1 234 ? -5.072 9.727 -16.724 1.00 85.06 234 LEU A CA 1
ATOM 1902 C C . LEU A 1 234 ? -4.203 9.720 -15.462 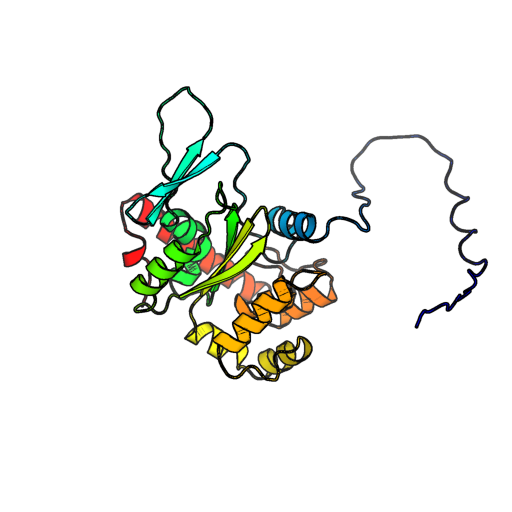1.00 85.06 234 LEU A C 1
ATOM 1904 O O . LEU A 1 234 ? -3.344 8.857 -15.290 1.00 85.06 234 LEU A O 1
ATOM 1908 N N . CYS A 1 235 ? -4.446 10.666 -14.557 1.00 79.44 235 CYS A N 1
ATOM 1909 C CA . CYS A 1 235 ? -3.816 10.709 -13.239 1.00 79.44 235 CYS A CA 1
ATOM 1910 C C . CYS A 1 235 ? -4.885 10.618 -12.143 1.00 79.44 235 CYS A C 1
ATOM 1912 O O . CYS A 1 235 ? -5.762 11.475 -12.075 1.00 79.44 235 CYS A O 1
ATOM 1914 N N . GLY A 1 236 ? -4.790 9.613 -11.270 1.00 80.25 236 GLY A N 1
ATOM 1915 C CA . GLY A 1 236 ? -5.676 9.448 -10.113 1.00 80.25 236 GLY A CA 1
ATOM 1916 C C . GLY A 1 236 ? -4.967 8.748 -8.956 1.00 80.25 236 GLY A C 1
ATOM 1917 O O . GLY A 1 236 ? -4.016 9.300 -8.404 1.00 80.25 236 GLY A O 1
ATOM 1918 N N . GLU A 1 237 ? -5.407 7.540 -8.585 1.00 79.06 237 GLU A N 1
ATOM 1919 C CA . GLU A 1 237 ? -4.732 6.739 -7.541 1.00 79.06 237 GLU A CA 1
ATOM 1920 C C . GLU A 1 237 ? -3.328 6.285 -7.997 1.00 79.06 237 GLU A C 1
ATOM 1922 O O . GLU A 1 237 ? -2.419 6.142 -7.178 1.00 79.06 237 GLU A O 1
ATOM 1927 N N . TRP A 1 238 ? -3.136 6.142 -9.313 1.00 83.94 238 TRP A N 1
ATOM 1928 C CA . TRP A 1 238 ? -1.838 6.017 -9.981 1.00 83.94 238 TRP A CA 1
ATOM 1929 C C . TRP A 1 238 ? -1.849 6.747 -11.338 1.00 83.94 238 TRP A C 1
ATOM 1931 O O . TRP A 1 238 ? -2.861 7.339 -11.733 1.00 83.94 238 TRP A O 1
ATOM 1941 N N . LYS A 1 239 ? -0.708 6.746 -12.041 1.00 84.31 239 LYS A N 1
ATOM 1942 C CA . LYS A 1 239 ? -0.577 7.271 -13.413 1.00 84.31 239 LYS A CA 1
ATOM 1943 C C . LYS A 1 239 ? -0.914 6.177 -14.425 1.00 84.31 239 LYS A C 1
ATOM 1945 O O . LYS A 1 239 ? -0.236 5.156 -14.448 1.00 84.31 239 LYS A O 1
ATOM 1950 N N . VAL A 1 240 ? -1.928 6.409 -15.250 1.00 89.75 240 VAL A N 1
ATOM 1951 C CA . VAL A 1 240 ? -2.474 5.427 -16.195 1.00 89.75 240 VAL A CA 1
ATOM 1952 C C . VAL A 1 240 ? -1.857 5.617 -17.576 1.00 89.75 240 VAL A C 1
ATOM 1954 O O . VAL A 1 240 ? -1.843 6.726 -18.115 1.00 89.75 240 VAL A O 1
ATOM 1957 N N . TYR A 1 241 ? -1.400 4.521 -18.161 1.00 93.31 241 TYR A N 1
ATOM 1958 C CA . TYR A 1 241 ? -0.839 4.407 -19.505 1.00 93.31 241 TYR A CA 1
ATOM 1959 C C . TYR A 1 241 ? -1.592 3.382 -20.356 1.00 93.31 241 TYR A C 1
ATOM 1961 O O . TYR A 1 241 ? -1.516 3.444 -21.583 1.00 93.31 241 TYR A O 1
ATOM 1969 N N . GLY A 1 242 ? -2.344 2.478 -19.732 1.00 95.19 242 GLY A N 1
ATOM 1970 C CA . GLY A 1 242 ? -3.174 1.467 -20.372 1.00 95.19 242 GLY A CA 1
ATOM 1971 C C . GLY A 1 242 ? -4.634 1.895 -20.544 1.00 95.19 242 GLY A C 1
ATOM 1972 O O . GLY A 1 242 ? -4.907 2.914 -21.196 1.00 95.19 242 GLY A O 1
ATOM 1973 N N . ASP A 1 243 ? -5.561 1.105 -19.994 1.00 97.38 243 ASP A N 1
ATOM 1974 C CA . ASP A 1 243 ? -7.014 1.335 -20.065 1.00 97.38 243 ASP A CA 1
ATOM 1975 C C . ASP A 1 243 ? -7.493 2.419 -19.076 1.00 97.38 243 ASP A C 1
ATOM 1977 O O . ASP A 1 243 ? -7.688 2.199 -17.875 1.00 97.38 243 ASP A O 1
ATOM 1981 N N . VAL A 1 244 ? -7.768 3.607 -19.621 1.00 96.00 244 VAL A N 1
ATOM 1982 C CA . VAL A 1 244 ? -8.289 4.769 -18.883 1.00 96.00 244 VAL A CA 1
ATOM 1983 C C . VAL A 1 244 ? -9.649 4.495 -18.242 1.00 96.00 244 VAL A C 1
ATOM 1985 O O . VAL A 1 244 ? -9.891 4.932 -17.115 1.00 96.00 244 VAL A O 1
ATOM 1988 N N . HIS A 1 245 ? -10.541 3.774 -18.920 1.00 97.50 245 HIS A N 1
ATOM 1989 C CA . HIS A 1 245 ? -11.892 3.532 -18.421 1.00 97.50 245 HIS A CA 1
ATOM 1990 C C . HIS A 1 245 ? -11.884 2.526 -17.267 1.00 97.50 245 HIS A C 1
ATOM 1992 O O . HIS A 1 245 ? -12.573 2.738 -16.264 1.00 97.50 245 HIS A O 1
ATOM 1998 N N . ALA A 1 246 ? -11.097 1.452 -17.368 1.00 96.50 246 ALA A N 1
ATOM 1999 C CA . ALA A 1 246 ? -10.926 0.499 -16.271 1.00 96.50 246 ALA A CA 1
ATOM 2000 C C . ALA A 1 246 ? -10.275 1.147 -15.041 1.00 96.50 246 ALA A C 1
ATOM 2002 O O . ALA A 1 246 ? -10.751 0.950 -13.913 1.00 96.50 246 ALA A O 1
ATOM 2003 N N . ALA A 1 247 ? -9.245 1.971 -15.248 1.00 92.44 247 ALA A N 1
ATOM 2004 C CA . ALA A 1 247 ? -8.595 2.700 -14.166 1.00 92.44 247 ALA A CA 1
ATOM 2005 C C . ALA A 1 247 ? -9.550 3.704 -13.498 1.00 92.44 247 ALA A C 1
ATOM 2007 O O . ALA A 1 247 ? -9.683 3.694 -12.274 1.00 92.44 247 ALA A O 1
ATOM 2008 N N . ALA A 1 248 ? -10.294 4.497 -14.278 1.00 90.44 248 ALA A N 1
ATOM 2009 C CA . ALA A 1 248 ? -11.264 5.461 -13.754 1.00 90.44 248 ALA A CA 1
ATOM 2010 C C . ALA A 1 248 ? -12.354 4.793 -12.897 1.00 90.44 248 ALA A C 1
ATOM 2012 O O . ALA A 1 248 ? -12.636 5.258 -11.790 1.00 90.44 248 ALA A O 1
ATOM 2013 N N . ARG A 1 249 ? -12.908 3.654 -13.346 1.00 97.19 249 ARG A N 1
ATOM 2014 C CA . ARG A 1 249 ? -13.861 2.862 -12.542 1.00 97.19 249 ARG A CA 1
ATOM 2015 C C . ARG A 1 249 ? -13.241 2.397 -11.223 1.00 97.19 249 ARG A C 1
ATOM 2017 O O . ARG A 1 249 ? -13.892 2.443 -10.181 1.00 97.19 249 ARG A O 1
ATOM 2024 N N . THR A 1 250 ? -11.979 1.972 -11.246 1.00 93.56 250 THR A N 1
ATOM 2025 C CA . THR A 1 250 ? -11.262 1.540 -10.036 1.00 93.56 250 THR A CA 1
ATOM 2026 C C . THR A 1 250 ? -11.024 2.707 -9.073 1.00 93.56 250 THR A C 1
ATOM 2028 O O . THR A 1 250 ? -11.290 2.575 -7.878 1.00 93.56 250 THR A O 1
ATOM 2031 N N . PHE A 1 251 ? -10.617 3.875 -9.579 1.00 87.50 251 PHE A N 1
ATOM 2032 C CA . PHE A 1 251 ? -10.448 5.091 -8.772 1.00 87.50 251 PHE A CA 1
ATOM 2033 C C . PHE A 1 251 ? -11.754 5.520 -8.107 1.00 87.50 251 PHE A C 1
ATOM 2035 O O . PHE A 1 251 ? -11.764 5.862 -6.922 1.00 87.50 251 PHE A O 1
ATOM 2042 N N . GLN A 1 252 ? -12.862 5.466 -8.848 1.00 90.38 252 GLN A N 1
ATOM 2043 C CA . GLN A 1 252 ? -14.180 5.788 -8.315 1.00 90.38 252 GLN A CA 1
ATOM 2044 C C . GLN A 1 252 ? -14.565 4.830 -7.183 1.00 90.38 252 GLN A C 1
ATOM 2046 O O . GLN A 1 252 ? -14.939 5.290 -6.107 1.00 90.38 252 GLN A O 1
ATOM 2051 N N . ARG A 1 253 ? -14.380 3.514 -7.364 1.00 94.25 253 ARG A N 1
ATOM 2052 C CA . ARG A 1 253 ? -14.619 2.518 -6.301 1.00 94.25 253 ARG A CA 1
ATOM 2053 C C . ARG A 1 253 ? -13.800 2.813 -5.044 1.00 94.25 253 ARG A C 1
ATOM 2055 O O . ARG A 1 253 ? -14.338 2.754 -3.941 1.00 94.25 253 ARG A O 1
ATOM 2062 N N . TYR A 1 254 ? -12.521 3.163 -5.193 1.00 88.94 254 TYR A N 1
ATOM 2063 C CA . TYR A 1 254 ? -11.661 3.502 -4.052 1.00 88.94 254 TYR A CA 1
ATOM 2064 C C . TYR A 1 254 ? -12.089 4.800 -3.365 1.00 88.94 254 TYR A C 1
ATOM 2066 O O . TYR A 1 254 ? -12.048 4.886 -2.139 1.00 88.94 254 TYR A O 1
ATOM 2074 N N . THR A 1 255 ? -12.534 5.791 -4.135 1.00 84.00 255 THR A N 1
ATOM 2075 C CA . THR A 1 255 ? -13.052 7.057 -3.604 1.00 84.00 255 THR A CA 1
ATOM 2076 C C . THR A 1 255 ? -14.339 6.840 -2.813 1.00 84.00 255 THR A C 1
ATOM 2078 O O . THR A 1 255 ? -14.425 7.287 -1.672 1.00 84.00 255 THR A O 1
ATOM 2081 N N . CYS A 1 256 ? -15.298 6.090 -3.363 1.00 89.25 256 CYS A N 1
ATOM 2082 C CA . CYS A 1 256 ? -16.545 5.759 -2.671 1.00 89.25 256 CYS A CA 1
ATOM 2083 C C . CYS A 1 256 ? -16.293 4.962 -1.384 1.00 89.25 256 CYS A C 1
ATOM 2085 O O . CYS A 1 256 ? -16.860 5.291 -0.347 1.00 89.25 256 CYS A O 1
ATOM 2087 N N . CYS A 1 257 ? -15.404 3.964 -1.428 1.00 91.88 257 CYS A N 1
ATOM 2088 C CA . CYS A 1 257 ? -15.019 3.187 -0.247 1.00 91.88 257 CYS A CA 1
ATOM 2089 C C . CYS A 1 257 ? -14.418 4.072 0.851 1.00 91.88 257 CYS A C 1
ATOM 2091 O O . CYS A 1 257 ? -14.820 3.975 2.006 1.00 91.88 257 CYS A O 1
ATOM 2093 N N . ARG A 1 258 ? -13.499 4.974 0.490 1.00 85.69 258 ARG A N 1
ATOM 2094 C CA . ARG A 1 258 ? -12.900 5.914 1.441 1.00 85.69 258 ARG A CA 1
ATOM 2095 C C . ARG A 1 258 ? -13.945 6.828 2.075 1.00 85.69 258 ARG A C 1
ATOM 2097 O O . ARG A 1 258 ? -13.904 7.029 3.282 1.00 85.69 258 ARG A O 1
ATOM 2104 N N . GLN A 1 259 ? -14.885 7.350 1.285 1.00 84.81 259 GLN A N 1
ATOM 2105 C CA . GLN A 1 259 ? -15.946 8.209 1.809 1.00 84.81 259 GLN A CA 1
ATOM 2106 C C . GLN A 1 259 ? -16.856 7.460 2.792 1.00 84.81 259 GLN A C 1
ATOM 2108 O O . GLN A 1 259 ? -17.159 7.982 3.860 1.00 84.81 259 GLN A O 1
ATOM 2113 N N . ASP A 1 260 ? -17.260 6.234 2.457 1.00 92.50 260 ASP A N 1
ATOM 2114 C CA . ASP A 1 260 ? -18.074 5.388 3.336 1.00 92.50 260 ASP A CA 1
ATOM 2115 C C . ASP A 1 260 ? -17.352 5.082 4.659 1.00 92.50 260 ASP A C 1
ATOM 2117 O O . ASP A 1 260 ? -17.921 5.266 5.733 1.00 92.50 260 ASP A O 1
ATOM 2121 N N . TYR A 1 261 ? -16.074 4.706 4.598 1.00 91.06 261 TYR A N 1
ATOM 2122 C CA . TYR A 1 261 ? -15.277 4.391 5.785 1.00 91.06 261 TYR A CA 1
ATOM 2123 C C . TYR A 1 261 ? -15.060 5.616 6.679 1.00 91.06 261 TYR A C 1
ATOM 2125 O O . TYR A 1 261 ? -15.193 5.510 7.897 1.00 91.06 261 TYR A O 1
ATOM 2133 N N . LEU A 1 262 ? -14.787 6.785 6.089 1.00 84.31 262 LEU A N 1
ATOM 2134 C CA . LEU A 1 262 ? -14.676 8.044 6.829 1.00 84.31 262 LEU A CA 1
ATOM 2135 C C . LEU A 1 262 ? -16.001 8.423 7.502 1.00 84.31 262 LEU A C 1
ATOM 2137 O O . LEU A 1 262 ? -15.996 8.808 8.669 1.00 84.31 262 LEU A O 1
ATOM 2141 N N . ASN A 1 263 ? -17.134 8.263 6.811 1.00 87.19 263 ASN A N 1
ATOM 2142 C CA . ASN A 1 263 ? -18.454 8.543 7.383 1.00 87.19 263 ASN A CA 1
ATOM 2143 C C . ASN A 1 263 ? -18.762 7.618 8.570 1.00 87.19 263 ASN A C 1
ATOM 2145 O O . ASN A 1 263 ? -19.242 8.079 9.603 1.00 87.19 263 ASN A O 1
ATOM 2149 N N . ARG A 1 264 ? -18.457 6.319 8.447 1.00 90.69 264 ARG A N 1
ATOM 2150 C CA . ARG A 1 264 ? -18.633 5.341 9.533 1.00 90.69 264 ARG A CA 1
ATOM 2151 C C . ARG A 1 264 ? -17.726 5.645 10.720 1.00 90.69 264 ARG A C 1
ATOM 2153 O O . ARG A 1 264 ? -18.171 5.580 11.866 1.00 90.69 264 ARG A O 1
ATOM 2160 N N . PHE A 1 265 ? -16.472 6.001 10.459 1.00 88.69 265 PHE A N 1
ATOM 2161 C CA . PHE A 1 265 ? -15.531 6.384 11.507 1.00 88.69 265 PHE A CA 1
ATOM 2162 C C . PHE A 1 265 ? -15.996 7.641 12.253 1.00 88.69 265 PHE A C 1
ATOM 2164 O O . PHE A 1 265 ? -15.969 7.668 13.480 1.00 88.69 265 PHE A O 1
ATOM 2171 N N . ALA A 1 266 ? -16.521 8.640 11.535 1.00 83.88 266 ALA A N 1
ATOM 2172 C CA . ALA A 1 266 ? -17.038 9.877 12.124 1.00 83.88 266 ALA A CA 1
ATOM 2173 C C . ALA A 1 266 ? -18.219 9.660 13.089 1.00 83.88 266 ALA A C 1
ATOM 2175 O O . ALA A 1 266 ? -18.401 10.455 14.008 1.00 83.88 266 ALA A O 1
ATOM 2176 N N . ILE A 1 267 ? -18.995 8.583 12.918 1.00 92.00 267 ILE A N 1
ATOM 2177 C CA . ILE A 1 267 ? -20.086 8.201 13.833 1.00 92.00 267 ILE A CA 1
ATOM 2178 C C . ILE A 1 267 ? -19.651 7.193 14.915 1.00 92.00 267 ILE A C 1
ATOM 2180 O O . ILE A 1 267 ? -20.501 6.621 15.593 1.00 92.00 267 ILE A O 1
ATOM 2184 N N . GLY A 1 268 ? -18.343 6.964 15.085 1.00 88.69 268 GLY A N 1
ATOM 2185 C CA . GLY A 1 268 ? -17.776 6.158 16.175 1.00 88.69 268 GLY A CA 1
ATOM 2186 C C . GLY A 1 268 ? -17.474 4.694 15.837 1.00 88.69 268 GLY A C 1
ATOM 2187 O O . GLY A 1 268 ? -17.172 3.910 16.735 1.00 88.69 268 GLY A O 1
ATOM 2188 N N . THR A 1 269 ? -17.531 4.300 14.561 1.00 90.75 269 THR A N 1
ATOM 2189 C CA . THR A 1 269 ? -17.138 2.944 14.136 1.00 90.75 269 THR A CA 1
ATOM 2190 C C . THR A 1 269 ? -15.632 2.749 14.329 1.00 90.75 269 THR A C 1
ATOM 2192 O O . THR A 1 269 ? -14.848 3.593 13.911 1.00 90.75 269 THR A O 1
ATOM 2195 N N . THR A 1 270 ? -15.194 1.639 14.928 1.00 91.88 270 THR A N 1
ATOM 2196 C CA . THR A 1 270 ? -13.764 1.388 15.200 1.00 91.88 270 THR A CA 1
ATOM 2197 C C . THR A 1 270 ? -13.021 0.863 13.967 1.00 91.88 270 THR A C 1
ATOM 2199 O O . THR A 1 270 ? -13.631 0.198 13.123 1.00 91.88 270 THR A O 1
ATOM 2202 N N . LEU A 1 271 ? -11.691 1.062 13.889 1.00 90.62 271 LEU A N 1
ATOM 2203 C CA . LEU A 1 271 ? -10.855 0.482 12.820 1.00 90.62 271 LEU A CA 1
ATOM 2204 C C . LEU A 1 271 ? -11.094 -1.024 12.685 1.00 90.62 271 LEU A C 1
ATOM 2206 O O . LEU A 1 271 ? -11.275 -1.536 11.585 1.00 90.62 271 LEU A O 1
ATOM 2210 N N . GLU A 1 272 ? -11.118 -1.728 13.813 1.00 93.12 272 GLU A N 1
ATOM 2211 C CA . GLU A 1 272 ? -11.272 -3.175 13.837 1.00 93.12 272 GLU A CA 1
ATOM 2212 C C . GLU A 1 272 ? -12.548 -3.642 13.132 1.00 93.12 272 GLU A C 1
ATOM 2214 O O . GLU A 1 272 ? -12.502 -4.620 12.389 1.00 93.12 272 GLU A O 1
ATOM 2219 N N . SER A 1 273 ? -13.669 -2.945 13.325 1.00 93.50 273 SER A N 1
ATOM 2220 C CA . SER A 1 273 ? -14.938 -3.276 12.664 1.00 93.50 273 SER A CA 1
ATOM 2221 C C . SER A 1 273 ? -14.971 -2.917 11.173 1.00 93.50 273 SER A C 1
ATOM 2223 O O . SER A 1 273 ? -15.742 -3.505 10.418 1.00 93.50 273 SER A O 1
ATOM 2225 N N . LEU A 1 274 ? -14.109 -1.994 10.735 1.00 94.44 274 LEU A N 1
ATOM 2226 C CA . LEU A 1 274 ? -13.955 -1.612 9.329 1.00 94.44 274 LEU A CA 1
ATOM 2227 C C . LEU A 1 274 ? -13.033 -2.563 8.552 1.00 94.44 274 LEU A C 1
ATOM 2229 O O . LEU A 1 274 ? -13.025 -2.535 7.326 1.00 94.44 274 LEU A O 1
ATOM 2233 N N . ILE A 1 275 ? -12.255 -3.415 9.221 1.00 95.69 275 ILE A N 1
ATOM 2234 C CA . ILE A 1 275 ? -11.414 -4.405 8.542 1.00 95.69 275 ILE A CA 1
ATOM 2235 C C . ILE A 1 275 ? -12.261 -5.630 8.189 1.00 95.69 275 ILE A C 1
ATOM 2237 O O . ILE A 1 275 ? -12.710 -6.363 9.072 1.00 95.69 275 ILE A O 1
ATOM 2241 N N . VAL A 1 276 ? -12.424 -5.876 6.888 1.00 92.56 276 VAL A N 1
ATOM 2242 C CA . VAL A 1 276 ? -13.059 -7.095 6.363 1.00 92.56 276 VAL A CA 1
ATOM 2243 C C . VAL A 1 276 ? -12.099 -8.281 6.525 1.00 92.56 276 VAL A C 1
ATOM 2245 O O . VAL A 1 276 ? -10.897 -8.118 6.306 1.00 92.56 276 VAL A O 1
ATOM 2248 N N . ALA A 1 277 ? -12.608 -9.447 6.927 1.00 76.06 277 ALA A N 1
ATOM 2249 C CA . ALA A 1 277 ? -11.821 -10.681 7.038 1.00 76.06 277 ALA A CA 1
ATOM 2250 C C . ALA A 1 277 ? -11.548 -11.309 5.661 1.00 76.06 277 ALA A C 1
ATOM 2252 O O . ALA A 1 277 ? -12.480 -11.319 4.825 1.00 76.06 277 ALA A O 1
#

pLDDT: mean 71.54, std 26.97, range [20.66, 98.12]

Sequence (277 aa):
MHIQFQANRVITPAAETMIRSASAFHNTPSSTSILFYYTIFGKSRERFDKLCEGVHPFRKVYLFENGYHLYIDNRFQIHYTKGNKAKGGHTDMNLDCVLINHCSPTLAGLKQASLLCLPRLEDGHTYDELIENYNHKYNVKGLYFRILYACPKRTLLYVYRPNVVLRYIQRRDISSFLQQFGYADCQDISAFLDRLASRFAEDGCFPHEAGIFLGYPLEDVCGFIANRGNHAKLCGEWKVYGDVHAAARTFQRYTCCRQDYLNRFAIGTTLESLIVA

Radius of gyration: 22.85 Å; chains: 1; bounding box: 71×60×57 Å